Protein AF-K1YR57-F1 (afdb_monomer)

Solvent-accessible surface area (backbone atoms only — not comparable to full-atom values): 13289 Å² total; per-residue (Å²): 88,73,67,56,39,51,52,30,52,53,48,34,55,54,31,53,53,50,32,50,51,20,52,52,45,29,53,52,19,51,54,42,32,50,53,15,61,72,51,46,85,80,12,56,69,50,31,54,52,18,52,53,48,27,53,50,18,55,52,48,32,53,53,28,51,56,51,35,54,51,28,53,54,48,32,55,53,36,52,54,50,44,54,52,49,66,52,49,54,58,52,52,51,53,52,51,50,51,51,51,52,50,52,53,51,50,54,51,49,51,55,50,50,53,52,51,52,52,51,51,54,52,49,51,53,51,51,54,51,52,51,54,52,48,52,52,51,50,52,52,51,53,52,52,48,53,52,50,52,51,51,52,57,61,50,66,72,60,77,71,85,77,76,84,80,81,88,78,92,79,80,90,78,90,81,90,79,89,77,86,88,86,92,84,86,90,81,90,85,84,84,90,80,84,91,82,86,91,78,93,80,77,94,76,80,90,80,84,81,88,82,71,86,66,81,76,64,74,75,71,82,82,124

Structure (mmCIF, N/CA/C/O backbone):
data_AF-K1YR57-F1
#
_entry.id   AF-K1YR57-F1
#
loop_
_atom_site.group_PDB
_atom_site.id
_atom_site.type_symbol
_atom_site.label_atom_id
_atom_site.label_alt_id
_atom_site.label_comp_id
_atom_site.label_asym_id
_atom_site.label_entity_id
_atom_site.label_seq_id
_atom_site.pdbx_PDB_ins_code
_atom_site.Cartn_x
_atom_site.Cartn_y
_atom_site.Cartn_z
_atom_site.occupancy
_atom_site.B_iso_or_equiv
_atom_site.auth_seq_id
_atom_site.auth_comp_id
_atom_site.auth_asym_id
_atom_site.auth_atom_id
_atom_site.pdbx_PDB_model_num
ATOM 1 N N . VAL A 1 1 ? 2.840 2.003 -15.513 1.00 82.44 1 VAL A N 1
ATOM 2 C CA . VAL A 1 1 ? 3.688 0.813 -15.778 1.00 82.44 1 VAL A CA 1
ATOM 3 C C . VAL A 1 1 ? 3.481 0.260 -17.181 1.00 82.44 1 VAL A C 1
ATOM 5 O O . VAL A 1 1 ? 4.446 0.238 -17.928 1.00 82.44 1 VAL A O 1
ATOM 8 N N . ALA A 1 2 ? 2.264 -0.137 -17.576 1.00 85.31 2 ALA A N 1
ATOM 9 C CA . ALA A 1 2 ? 2.012 -0.692 -18.917 1.00 85.31 2 ALA A CA 1
ATOM 10 C C . ALA A 1 2 ? 2.435 0.253 -20.063 1.00 85.31 2 ALA A C 1
ATOM 12 O O . ALA A 1 2 ? 3.119 -0.162 -20.999 1.00 85.31 2 ALA A O 1
ATOM 13 N N . GLU A 1 3 ? 2.111 1.543 -19.950 1.00 90.19 3 GLU A N 1
ATOM 14 C CA . GLU A 1 3 ? 2.573 2.568 -20.899 1.00 90.19 3 GLU A CA 1
ATOM 15 C C . GLU A 1 3 ? 4.101 2.699 -20.911 1.00 90.19 3 GLU A C 1
ATOM 17 O O . GLU A 1 3 ? 4.704 2.784 -21.973 1.00 90.19 3 GLU A O 1
ATOM 22 N N . THR A 1 4 ? 4.744 2.636 -19.742 1.00 89.75 4 THR A N 1
ATOM 23 C CA . THR A 1 4 ? 6.207 2.696 -19.599 1.00 89.75 4 THR A CA 1
ATOM 24 C C . THR A 1 4 ? 6.895 1.515 -20.285 1.00 89.75 4 THR A C 1
ATOM 26 O O . THR A 1 4 ? 7.868 1.712 -21.005 1.00 89.75 4 THR A O 1
ATOM 29 N N . VAL A 1 5 ? 6.373 0.295 -20.116 1.00 91.88 5 VAL A N 1
ATOM 30 C CA . VAL A 1 5 ? 6.883 -0.911 -20.793 1.00 91.88 5 VAL A CA 1
ATOM 31 C C . VAL A 1 5 ? 6.740 -0.784 -22.309 1.00 91.88 5 VAL A C 1
ATOM 33 O O . VAL A 1 5 ? 7.663 -1.122 -23.047 1.00 91.88 5 VAL A O 1
ATOM 36 N N . THR A 1 6 ? 5.602 -0.266 -22.775 1.00 93.81 6 THR A N 1
ATOM 37 C CA . THR A 1 6 ? 5.346 -0.044 -24.206 1.00 93.81 6 THR A CA 1
ATOM 38 C C . THR A 1 6 ? 6.318 0.988 -24.778 1.00 93.81 6 THR A C 1
ATOM 40 O O . THR A 1 6 ? 6.987 0.716 -25.771 1.00 93.81 6 THR A O 1
ATOM 43 N N . ALA A 1 7 ? 6.495 2.120 -24.093 1.00 94.12 7 ALA A N 1
ATOM 44 C CA . ALA A 1 7 ? 7.436 3.160 -24.494 1.00 94.12 7 ALA A CA 1
ATOM 45 C C . ALA A 1 7 ? 8.889 2.652 -24.550 1.00 94.12 7 ALA A C 1
ATOM 47 O O . ALA A 1 7 ? 9.613 2.973 -25.489 1.00 94.12 7 ALA A O 1
ATOM 48 N N . MET A 1 8 ? 9.320 1.826 -23.590 1.00 93.25 8 MET A N 1
ATOM 49 C CA . MET A 1 8 ? 10.669 1.245 -23.596 1.00 93.25 8 MET A CA 1
ATOM 50 C C . MET A 1 8 ? 10.872 0.231 -24.731 1.00 93.25 8 MET A C 1
ATOM 52 O O . MET A 1 8 ? 11.938 0.208 -25.346 1.00 93.25 8 MET A O 1
ATOM 56 N N . LYS A 1 9 ? 9.845 -0.561 -25.068 1.00 92.31 9 LYS A N 1
ATOM 57 C CA . LYS A 1 9 ? 9.861 -1.457 -26.239 1.00 92.31 9 LYS A CA 1
ATOM 58 C C . LYS A 1 9 ? 9.960 -0.671 -27.550 1.00 92.31 9 LYS A C 1
ATOM 60 O O . LYS A 1 9 ? 10.743 -1.039 -28.427 1.00 92.31 9 LYS A O 1
ATOM 65 N N . ASP A 1 10 ? 9.243 0.445 -27.658 1.00 95.50 10 ASP A N 1
ATOM 66 C CA . ASP A 1 10 ? 9.323 1.337 -28.818 1.00 95.50 10 ASP A CA 1
ATOM 67 C C . ASP A 1 10 ? 10.704 1.994 -28.947 1.00 95.50 10 ASP A C 1
ATOM 69 O O . ASP A 1 10 ? 11.239 2.099 -30.054 1.00 95.50 10 ASP A O 1
ATOM 73 N N . ILE A 1 11 ? 11.310 2.408 -27.827 1.00 94.19 11 ILE A N 1
ATOM 74 C CA . ILE A 1 11 ? 12.684 2.928 -27.803 1.00 94.19 11 ILE A CA 1
ATOM 75 C C . ILE A 1 11 ? 13.655 1.858 -28.304 1.00 94.19 11 ILE A C 1
ATOM 77 O O . ILE A 1 11 ? 14.415 2.132 -29.231 1.00 94.19 11 ILE A O 1
ATOM 81 N N . ALA A 1 12 ? 13.592 0.634 -27.773 1.00 93.81 12 ALA A N 1
ATOM 82 C CA . ALA A 1 12 ? 14.455 -0.465 -28.209 1.00 93.81 12 ALA A CA 1
ATOM 83 C C . ALA A 1 12 ? 14.314 -0.749 -29.719 1.00 93.81 12 ALA 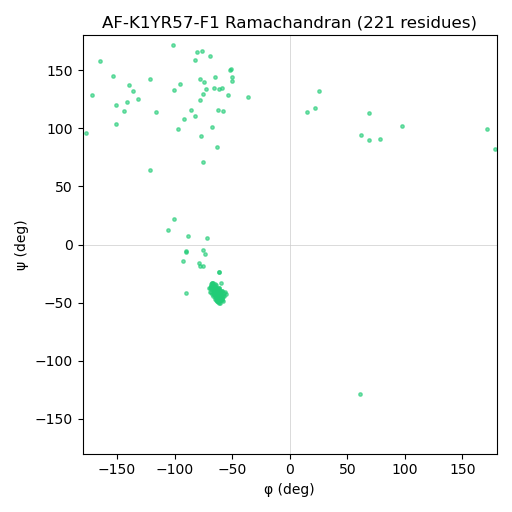A C 1
ATOM 85 O O . ALA A 1 12 ? 15.314 -0.892 -30.425 1.00 93.81 12 ALA A O 1
ATOM 86 N N . SER A 1 13 ? 13.084 -0.735 -30.248 1.00 95.00 13 SER A N 1
ATOM 87 C CA . SER A 1 13 ? 12.831 -0.890 -31.687 1.00 95.00 13 SER A CA 1
ATOM 88 C C . SER A 1 13 ? 13.473 0.227 -32.521 1.00 95.00 13 SER A C 1
ATOM 90 O O . SER A 1 13 ? 14.150 -0.048 -33.513 1.00 95.00 13 SER A O 1
ATOM 92 N N . LYS A 1 14 ? 13.327 1.492 -32.108 1.00 96.12 14 LYS A N 1
ATOM 93 C CA . LYS A 1 14 ? 13.947 2.634 -32.805 1.00 96.12 14 LYS A CA 1
ATOM 94 C C . LYS A 1 14 ? 15.474 2.592 -32.742 1.00 96.12 14 LYS A C 1
ATOM 96 O O . LYS A 1 14 ? 16.133 2.973 -33.706 1.00 96.12 14 LYS A O 1
ATOM 101 N N . ILE A 1 15 ? 16.034 2.120 -31.634 1.00 96.19 15 ILE A N 1
ATOM 102 C CA . ILE A 1 15 ? 17.479 1.979 -31.450 1.00 96.19 15 ILE A CA 1
ATOM 103 C C . ILE A 1 15 ? 18.049 0.873 -32.343 1.00 96.19 15 ILE A C 1
ATOM 105 O O . ILE A 1 15 ? 19.102 1.082 -32.939 1.00 96.19 15 ILE A O 1
ATOM 109 N N . SER A 1 16 ? 17.322 -0.230 -32.544 1.00 95.56 16 SER A N 1
ATOM 110 C CA . SER A 1 16 ? 17.708 -1.271 -33.508 1.00 95.56 16 SER A CA 1
ATOM 111 C C . SER A 1 16 ? 17.831 -0.723 -34.940 1.00 95.56 16 SER A C 1
ATOM 113 O O . SER A 1 16 ? 18.795 -1.025 -35.643 1.00 95.56 16 SER A O 1
ATOM 115 N N . ILE A 1 17 ? 16.923 0.174 -35.348 1.00 96.81 17 ILE A N 1
ATOM 116 C CA . ILE A 1 17 ? 17.012 0.870 -36.645 1.00 96.81 17 ILE A CA 1
ATOM 117 C C . ILE A 1 17 ? 18.261 1.767 -36.702 1.00 96.81 17 ILE A C 1
ATOM 119 O O . ILE A 1 17 ? 18.958 1.805 -37.715 1.00 96.81 17 ILE A O 1
ATOM 123 N N . ILE A 1 18 ? 18.576 2.484 -35.619 1.00 96.31 18 ILE A N 1
ATOM 124 C CA . ILE A 1 18 ? 19.776 3.335 -35.540 1.00 96.31 18 ILE A CA 1
ATOM 125 C C . ILE A 1 18 ? 21.057 2.493 -35.626 1.00 96.31 18 ILE A C 1
ATOM 127 O O . ILE A 1 18 ? 22.006 2.898 -36.301 1.00 96.31 18 ILE A O 1
ATOM 131 N N . GLU A 1 19 ? 21.085 1.319 -34.997 1.00 95.88 19 GLU A N 1
ATOM 132 C CA . GLU A 1 19 ? 22.207 0.384 -35.088 1.00 95.88 19 GLU A CA 1
ATOM 133 C C . GLU A 1 19 ? 22.408 -0.114 -36.529 1.00 95.88 19 GLU A C 1
ATOM 135 O O . GLU A 1 19 ? 23.535 -0.148 -37.034 1.00 95.88 19 GLU A O 1
ATOM 140 N N . GLU A 1 20 ? 21.315 -0.417 -37.237 1.00 96.50 20 GLU A N 1
ATOM 141 C CA . GLU A 1 20 ? 21.369 -0.782 -38.651 1.00 96.50 20 GLU A CA 1
ATOM 142 C C . GLU A 1 20 ? 21.919 0.361 -39.520 1.00 96.50 20 GLU A C 1
ATOM 144 O O . GLU A 1 20 ? 22.804 0.125 -40.350 1.00 96.50 20 GLU A O 1
ATOM 149 N N . ILE A 1 21 ? 21.461 1.599 -39.306 1.00 96.88 21 ILE A N 1
ATOM 150 C CA . ILE A 1 21 ? 21.962 2.787 -40.018 1.00 96.88 21 ILE A CA 1
ATOM 151 C C . ILE A 1 21 ? 23.458 2.988 -39.750 1.00 96.88 21 ILE A C 1
ATOM 153 O O . ILE A 1 21 ? 24.225 3.255 -40.681 1.00 96.88 21 ILE A O 1
ATOM 157 N N . ALA A 1 22 ? 23.902 2.834 -38.500 1.00 97.12 22 ALA A N 1
ATOM 158 C CA . ALA A 1 22 ? 25.313 2.935 -38.138 1.00 97.12 22 ALA A CA 1
ATOM 159 C C . ALA A 1 22 ? 26.149 1.866 -38.863 1.00 97.12 22 ALA A C 1
ATOM 161 O O . ALA A 1 22 ? 27.180 2.183 -39.460 1.00 97.12 22 ALA A O 1
ATOM 162 N N . ARG A 1 23 ? 25.668 0.617 -38.921 1.00 96.62 23 ARG A N 1
ATOM 163 C CA . ARG A 1 23 ? 26.324 -0.475 -39.657 1.00 96.62 23 ARG A CA 1
ATOM 164 C C . ARG A 1 23 ? 26.403 -0.201 -41.162 1.00 96.62 23 ARG A C 1
ATOM 166 O O . ARG A 1 23 ? 27.453 -0.415 -41.765 1.00 96.62 23 ARG A O 1
ATOM 173 N N . GLN A 1 24 ? 25.324 0.285 -41.776 1.00 97.69 24 GLN A N 1
ATOM 174 C CA . GLN A 1 24 ? 25.314 0.660 -43.196 1.00 97.69 24 GLN A CA 1
ATOM 175 C C . GLN A 1 24 ? 26.284 1.815 -43.479 1.00 97.69 24 GLN A C 1
ATOM 177 O O . GLN A 1 24 ? 27.051 1.757 -44.439 1.00 97.69 24 GLN A O 1
ATOM 182 N N . THR A 1 25 ? 26.316 2.825 -42.607 1.00 97.31 25 THR A N 1
ATOM 183 C CA . THR A 1 25 ? 27.240 3.967 -42.704 1.00 97.31 25 THR A CA 1
ATOM 184 C C . THR A 1 25 ? 28.695 3.513 -42.593 1.00 97.31 25 THR A C 1
ATOM 186 O O . THR A 1 25 ? 29.541 3.957 -43.367 1.00 97.31 25 THR A O 1
ATOM 189 N N . ASN A 1 26 ? 28.985 2.570 -41.693 1.00 96.19 26 ASN A N 1
ATOM 190 C CA . ASN A 1 26 ? 30.306 1.963 -41.546 1.00 96.19 26 ASN A CA 1
ATOM 191 C C . ASN A 1 26 ? 30.747 1.227 -42.828 1.00 96.19 26 ASN A C 1
ATOM 193 O O . ASN A 1 26 ? 31.876 1.392 -43.290 1.00 96.19 26 ASN A O 1
ATOM 197 N N . LEU A 1 27 ? 29.838 0.471 -43.457 1.00 95.56 27 LEU A N 1
ATOM 198 C CA . LEU A 1 27 ? 30.100 -0.206 -44.734 1.00 95.56 27 LEU A CA 1
ATOM 199 C C . LEU A 1 27 ? 30.316 0.783 -45.891 1.00 95.56 27 LEU A C 1
ATOM 201 O O . LEU A 1 27 ? 31.212 0.585 -46.711 1.00 95.56 27 LEU A O 1
ATOM 205 N N . LEU A 1 28 ? 29.540 1.869 -45.950 1.00 96.00 28 LEU A N 1
ATOM 206 C CA . LEU A 1 28 ? 29.725 2.931 -46.945 1.00 96.00 28 LEU A CA 1
ATOM 207 C C . LEU A 1 28 ? 31.074 3.640 -46.774 1.00 96.00 28 LEU A C 1
ATOM 209 O O . LEU A 1 28 ? 31.775 3.870 -47.759 1.00 96.00 28 LEU A O 1
ATOM 213 N N . ALA A 1 29 ? 31.465 3.939 -45.533 1.00 96.50 29 ALA A N 1
ATOM 214 C CA . ALA A 1 29 ? 32.752 4.547 -45.213 1.00 96.50 29 ALA A CA 1
ATOM 215 C C . ALA A 1 29 ? 33.928 3.635 -45.591 1.00 96.50 29 ALA A C 1
ATOM 217 O O . ALA A 1 29 ? 34.936 4.105 -46.117 1.00 96.50 29 ALA A O 1
ATOM 218 N N . LEU A 1 30 ? 33.784 2.322 -45.391 1.00 94.62 30 LEU A N 1
ATOM 219 C CA . LEU A 1 30 ? 34.772 1.341 -45.831 1.00 94.62 30 LEU A CA 1
ATOM 220 C C . LEU A 1 30 ? 34.931 1.343 -47.359 1.00 94.62 30 LEU A C 1
ATOM 222 O O . LEU A 1 30 ? 36.056 1.399 -47.852 1.00 94.62 30 LEU A O 1
ATOM 226 N N . ASN A 1 31 ? 33.824 1.342 -48.105 1.00 94.94 31 ASN A N 1
ATOM 227 C CA . ASN A 1 31 ? 33.859 1.418 -49.569 1.00 94.94 31 ASN A CA 1
ATOM 228 C C . ASN A 1 31 ? 34.502 2.727 -50.053 1.00 94.94 31 ASN A C 1
ATOM 230 O O . ASN A 1 31 ? 35.324 2.708 -50.968 1.00 94.94 31 ASN A O 1
ATOM 234 N N . ALA A 1 32 ? 34.190 3.853 -49.404 1.00 94.88 32 ALA A N 1
ATOM 235 C CA . ALA A 1 32 ? 34.805 5.142 -49.708 1.00 94.88 32 ALA A CA 1
ATOM 236 C C . ALA A 1 32 ? 36.319 5.145 -49.435 1.00 94.88 32 ALA A C 1
ATOM 238 O O . ALA A 1 32 ? 37.082 5.695 -50.225 1.00 94.88 32 ALA A O 1
ATOM 239 N N . ALA A 1 33 ? 36.771 4.495 -48.358 1.00 93.94 33 ALA A N 1
ATOM 240 C CA . ALA A 1 33 ? 38.194 4.348 -48.059 1.00 93.94 33 ALA A CA 1
ATOM 241 C C . ALA A 1 33 ? 38.925 3.501 -49.119 1.00 93.94 33 ALA A C 1
ATOM 243 O O . ALA A 1 33 ? 40.046 3.837 -49.503 1.00 93.94 33 ALA A O 1
ATOM 244 N N . ILE A 1 34 ? 38.285 2.440 -49.626 1.00 93.69 34 ILE A N 1
ATOM 245 C CA . ILE A 1 34 ? 38.824 1.602 -50.709 1.00 93.69 34 ILE A CA 1
ATOM 246 C C . ILE A 1 34 ? 38.953 2.412 -52.005 1.00 93.69 34 ILE A C 1
ATOM 248 O O . ILE A 1 34 ? 40.009 2.393 -52.638 1.00 93.69 34 ILE A O 1
ATOM 252 N N . GLU A 1 35 ? 37.918 3.162 -52.386 1.00 93.94 35 GLU A N 1
ATOM 253 C CA . GLU A 1 35 ? 37.946 3.961 -53.617 1.00 93.94 35 GLU A CA 1
ATOM 254 C C . GLU A 1 35 ? 38.946 5.127 -53.516 1.00 93.94 35 GLU A C 1
ATOM 256 O O . GLU A 1 35 ? 39.664 5.426 -54.471 1.00 93.94 35 GLU A O 1
ATOM 261 N N . ALA A 1 36 ? 39.085 5.731 -52.331 1.00 94.00 36 ALA A N 1
ATOM 262 C CA . ALA A 1 36 ? 40.1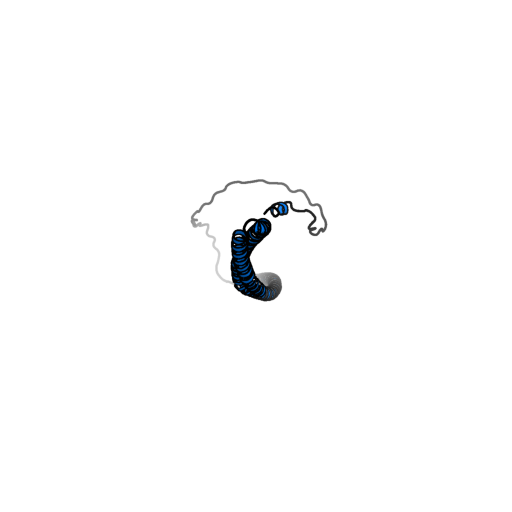07 6.736 -52.058 1.00 94.00 36 ALA A CA 1
ATOM 263 C C . ALA A 1 36 ? 41.532 6.168 -52.189 1.00 94.00 36 ALA A C 1
ATOM 265 O O . ALA A 1 36 ? 42.398 6.821 -52.770 1.00 94.00 36 ALA A O 1
ATOM 266 N N . ALA A 1 37 ? 41.774 4.941 -51.713 1.00 92.19 37 ALA A N 1
ATOM 267 C CA . ALA A 1 37 ? 43.052 4.255 -51.910 1.00 92.19 37 ALA A CA 1
ATOM 268 C C . ALA A 1 37 ? 43.318 3.959 -53.397 1.00 92.19 37 ALA A C 1
ATOM 270 O O . ALA A 1 37 ? 44.449 4.082 -53.867 1.00 92.19 37 ALA A O 1
ATOM 271 N N . ARG A 1 38 ? 42.267 3.626 -54.157 1.00 94.25 38 ARG A N 1
ATOM 272 C CA . ARG A 1 38 ? 42.340 3.359 -55.600 1.00 94.25 38 ARG A CA 1
ATOM 273 C C . ARG A 1 38 ? 42.658 4.608 -56.428 1.00 94.25 38 ARG A C 1
ATOM 275 O O . ARG A 1 38 ? 43.368 4.505 -57.425 1.00 94.25 38 ARG A O 1
ATOM 282 N N . ALA A 1 39 ? 42.181 5.778 -56.004 1.00 92.75 39 ALA A N 1
ATOM 283 C CA . ALA A 1 39 ? 42.454 7.071 -56.639 1.00 92.75 39 ALA A CA 1
ATOM 284 C C . ALA A 1 39 ? 43.871 7.628 -56.361 1.00 92.75 39 ALA A C 1
ATOM 286 O O . ALA A 1 39 ? 44.243 8.670 -56.908 1.00 92.75 39 ALA A O 1
ATOM 287 N N . GLY A 1 40 ? 44.670 6.959 -55.519 1.00 90.75 40 GLY A N 1
ATOM 288 C CA . GLY A 1 40 ? 46.056 7.332 -55.231 1.00 90.75 40 GLY A CA 1
ATOM 289 C C . GLY A 1 40 ? 46.187 8.731 -54.616 1.00 90.75 40 GLY A C 1
ATOM 290 O O . GLY A 1 40 ? 45.519 9.064 -53.639 1.00 90.75 40 GLY A O 1
ATOM 291 N N . GLU A 1 41 ? 47.049 9.575 -55.191 1.00 89.94 41 GLU A N 1
ATOM 292 C CA . GLU A 1 41 ? 47.325 10.934 -54.693 1.00 89.94 41 GLU A CA 1
ATOM 293 C C . GLU A 1 41 ? 46.076 11.833 -54.651 1.00 89.94 41 GLU A C 1
ATOM 295 O O . GLU A 1 41 ? 45.928 12.641 -53.734 1.00 89.94 41 GLU A O 1
ATOM 300 N N . HIS A 1 42 ? 45.137 11.655 -55.587 1.00 88.56 42 HIS A N 1
ATOM 301 C CA . HIS A 1 42 ? 43.902 12.445 -55.652 1.00 88.56 42 HIS A CA 1
ATOM 302 C C . HIS A 1 42 ? 42.870 12.046 -54.581 1.00 88.56 42 HIS A C 1
ATOM 304 O O . HIS A 1 42 ? 41.968 12.823 -54.273 1.00 88.56 42 HIS A O 1
ATOM 310 N N . GLY A 1 43 ? 43.008 10.857 -53.986 1.00 91.44 43 GLY A N 1
ATOM 311 C CA . GLY A 1 43 ? 42.093 10.326 -52.974 1.00 91.44 43 GLY A CA 1
ATOM 312 C C . GLY A 1 43 ? 42.460 10.671 -51.528 1.00 91.44 43 GLY A C 1
ATOM 313 O O . GLY A 1 43 ? 41.670 10.399 -50.627 1.00 91.44 43 GLY A O 1
ATOM 314 N N . LYS A 1 44 ? 43.621 11.293 -51.272 1.00 88.69 44 LYS A N 1
ATOM 315 C CA . LYS A 1 44 ? 44.135 11.523 -49.905 1.00 88.69 44 LYS A CA 1
ATOM 316 C C . LYS A 1 44 ? 43.166 12.286 -48.996 1.00 88.69 44 LYS A C 1
ATOM 318 O O . LYS A 1 44 ? 43.003 11.913 -47.839 1.00 88.69 44 LYS A O 1
ATOM 323 N N . GLY A 1 45 ? 42.489 13.313 -49.515 1.00 89.75 45 GLY A N 1
ATOM 324 C CA . GLY A 1 45 ? 41.479 14.063 -48.755 1.00 89.75 45 GLY A CA 1
ATOM 325 C C . GLY A 1 45 ? 40.224 13.236 -48.449 1.00 89.75 45 GLY A C 1
ATOM 326 O O . GLY A 1 45 ? 39.722 13.261 -47.327 1.00 89.75 45 GLY A O 1
ATOM 327 N N . PHE A 1 46 ? 39.762 12.438 -49.417 1.00 91.62 46 PHE A N 1
ATOM 328 C CA . PHE A 1 46 ? 38.607 11.550 -49.249 1.00 91.62 46 PHE A CA 1
ATOM 329 C C . PHE A 1 46 ? 38.883 10.404 -48.270 1.00 91.62 46 PHE A C 1
ATOM 331 O O . PHE A 1 46 ? 37.988 10.023 -47.519 1.00 91.62 46 PHE A O 1
ATOM 338 N N . ALA A 1 47 ? 40.120 9.902 -48.213 1.00 93.56 47 ALA A N 1
ATOM 339 C CA . ALA A 1 47 ? 40.520 8.863 -47.266 1.00 93.56 47 ALA A CA 1
ATOM 340 C C . ALA A 1 47 ? 40.386 9.321 -45.802 1.00 93.56 47 ALA A C 1
ATOM 342 O O . ALA A 1 47 ? 39.917 8.556 -44.959 1.00 93.56 47 ALA A O 1
ATOM 343 N N . VAL A 1 48 ? 40.745 10.576 -45.499 1.00 94.38 48 VAL A N 1
ATOM 344 C CA . VAL A 1 48 ? 40.615 11.145 -44.144 1.00 94.38 48 VAL A CA 1
ATOM 345 C C . VAL A 1 48 ? 39.145 11.284 -43.753 1.00 94.38 48 VAL A C 1
ATOM 347 O O . VAL A 1 48 ? 38.761 10.889 -42.654 1.00 94.38 48 VAL A O 1
ATOM 350 N N . VAL A 1 49 ? 38.307 11.783 -44.666 1.00 95.62 49 VAL A N 1
ATOM 351 C CA . VAL A 1 49 ? 36.860 11.900 -44.425 1.00 95.62 49 VAL A CA 1
ATOM 352 C C . VAL A 1 49 ? 36.233 10.521 -44.213 1.00 95.62 49 VAL A C 1
ATOM 354 O O . VAL A 1 49 ? 35.471 10.340 -43.268 1.00 95.62 49 VAL A O 1
ATOM 357 N N . ALA A 1 50 ? 36.586 9.527 -45.032 1.00 96.25 50 ALA A N 1
ATOM 358 C CA . ALA A 1 50 ? 36.091 8.161 -44.884 1.00 96.25 50 ALA A CA 1
ATOM 359 C C . ALA A 1 50 ? 36.476 7.545 -43.526 1.00 96.25 50 ALA A C 1
ATOM 361 O O . ALA A 1 50 ? 35.641 6.906 -42.886 1.00 96.25 50 ALA A O 1
ATOM 362 N N . ALA A 1 51 ? 37.702 7.777 -43.046 1.00 95.12 51 ALA A N 1
ATOM 363 C CA . ALA A 1 51 ? 38.136 7.320 -41.727 1.00 95.12 51 ALA A CA 1
ATOM 364 C C . ALA A 1 51 ? 37.345 7.981 -40.581 1.00 95.12 51 ALA A C 1
ATOM 366 O O . ALA A 1 51 ? 36.951 7.295 -39.637 1.00 95.12 51 ALA A O 1
ATOM 367 N N . GLU A 1 52 ? 37.061 9.284 -40.674 1.00 97.06 52 GLU A N 1
ATOM 368 C CA . GLU A 1 52 ? 36.287 9.994 -39.649 1.00 97.06 52 GLU A CA 1
ATOM 369 C C . GLU A 1 52 ? 34.813 9.556 -39.637 1.00 97.06 52 GLU A C 1
ATOM 371 O O . GLU A 1 52 ? 34.250 9.308 -38.570 1.00 97.06 52 GLU A O 1
ATOM 376 N N . VAL A 1 53 ? 34.201 9.361 -40.814 1.00 97.31 53 VAL A N 1
ATOM 377 C CA . VAL A 1 53 ? 32.833 8.822 -40.930 1.00 97.31 53 VAL A CA 1
ATOM 378 C C . VAL A 1 53 ? 32.757 7.409 -40.352 1.00 97.31 53 VAL A C 1
ATOM 380 O O . VAL A 1 53 ? 31.819 7.096 -39.620 1.00 97.31 53 VAL A O 1
ATOM 383 N N . ARG A 1 54 ? 33.761 6.567 -40.621 1.00 96.62 54 ARG A N 1
ATOM 384 C CA . ARG A 1 54 ? 33.848 5.215 -40.061 1.00 96.62 54 ARG A CA 1
ATOM 385 C C . ARG A 1 54 ? 33.907 5.243 -38.531 1.00 96.62 54 ARG A C 1
ATOM 387 O O . ARG A 1 54 ? 33.136 4.554 -37.870 1.00 96.62 54 ARG A O 1
ATOM 394 N N . LYS A 1 55 ? 34.774 6.087 -37.966 1.00 97.06 55 LYS A N 1
ATOM 395 C CA . LYS A 1 55 ? 34.914 6.260 -36.514 1.00 97.06 55 LYS A CA 1
ATOM 396 C C . LYS A 1 55 ? 33.624 6.774 -35.867 1.00 97.06 55 LYS A C 1
ATOM 398 O O . LYS A 1 55 ? 33.262 6.331 -34.777 1.00 97.06 55 LYS A O 1
ATOM 403 N N . LEU A 1 56 ? 32.914 7.690 -36.531 1.00 96.81 56 LEU A N 1
ATOM 404 C CA . LEU A 1 56 ? 31.614 8.176 -36.072 1.00 96.81 56 LEU A CA 1
ATOM 405 C C . LEU A 1 56 ? 30.563 7.057 -36.085 1.00 96.81 56 LEU A C 1
ATOM 407 O O . LEU A 1 56 ? 29.839 6.904 -35.106 1.00 96.81 56 LEU A O 1
ATOM 411 N N . ALA A 1 57 ? 30.529 6.243 -37.143 1.00 97.44 57 ALA A N 1
ATOM 412 C CA . ALA A 1 57 ? 29.621 5.107 -37.262 1.00 97.44 57 ALA A CA 1
ATOM 413 C C . ALA A 1 57 ? 29.869 4.044 -36.174 1.00 97.44 57 ALA A C 1
ATOM 415 O O . ALA A 1 57 ? 28.923 3.611 -35.520 1.00 97.44 57 ALA A O 1
ATOM 416 N N . GLU A 1 58 ? 31.131 3.684 -35.913 1.00 96.69 58 GLU A N 1
ATOM 417 C CA . GLU A 1 58 ? 31.513 2.768 -34.825 1.00 96.69 58 GLU A CA 1
ATOM 418 C C . GLU A 1 58 ? 31.088 3.320 -33.449 1.00 96.69 58 GLU A C 1
ATOM 420 O O . GLU A 1 58 ? 30.544 2.594 -32.612 1.00 96.69 58 GLU A O 1
ATOM 425 N N . ARG A 1 59 ? 31.257 4.631 -33.221 1.00 97.50 59 ARG A N 1
ATOM 426 C CA . ARG A 1 59 ? 30.808 5.297 -31.988 1.00 97.50 59 ARG A CA 1
ATOM 427 C C . ARG A 1 59 ? 29.282 5.299 -31.848 1.00 97.50 59 ARG A C 1
ATOM 429 O O . ARG A 1 59 ? 28.786 5.056 -30.750 1.00 97.50 59 ARG A O 1
ATOM 436 N N . SER A 1 60 ? 28.548 5.560 -32.930 1.00 97.19 60 SER A N 1
ATOM 437 C CA . SER A 1 60 ? 27.082 5.502 -32.949 1.00 97.19 60 SER A CA 1
ATOM 438 C C . SER A 1 60 ? 26.566 4.095 -32.670 1.00 97.19 60 SER A C 1
ATOM 440 O O . SER A 1 60 ? 25.622 3.951 -31.900 1.00 97.19 60 SER A O 1
ATOM 442 N N . GLN A 1 61 ? 27.205 3.065 -33.230 1.00 96.06 61 GLN A N 1
ATOM 443 C CA . GLN A 1 61 ? 26.827 1.674 -32.988 1.00 96.06 61 GLN A CA 1
ATOM 444 C C . GLN A 1 61 ? 27.007 1.292 -31.514 1.00 96.06 61 GLN A C 1
ATOM 446 O O . GLN A 1 61 ? 26.101 0.723 -30.911 1.00 96.06 61 GLN A O 1
ATOM 451 N N . LYS A 1 62 ? 28.139 1.670 -30.903 1.00 96.88 62 LYS A N 1
ATOM 452 C CA . LYS A 1 62 ? 28.380 1.430 -29.475 1.00 96.88 62 LYS A CA 1
ATOM 453 C C . LYS A 1 62 ? 27.319 2.099 -28.591 1.00 96.88 62 LYS A C 1
ATOM 455 O O . LYS A 1 62 ? 26.769 1.453 -27.708 1.00 96.88 62 LYS A O 1
ATOM 460 N N . ALA A 1 63 ? 27.016 3.373 -28.848 1.00 96.75 63 ALA A N 1
ATOM 461 C CA . ALA A 1 63 ? 26.008 4.109 -28.085 1.00 96.75 63 ALA A CA 1
ATOM 462 C C . ALA A 1 63 ? 24.596 3.525 -28.269 1.00 96.75 63 ALA A C 1
ATOM 464 O O . ALA A 1 63 ? 23.836 3.445 -27.309 1.00 96.75 63 ALA A O 1
ATOM 465 N N . ALA A 1 64 ? 24.246 3.089 -29.485 1.00 96.88 64 ALA A N 1
ATOM 466 C CA . ALA A 1 64 ? 22.983 2.405 -29.745 1.00 96.88 64 ALA A CA 1
ATOM 467 C C . ALA A 1 64 ? 22.878 1.098 -28.939 1.00 96.88 64 ALA A C 1
ATOM 469 O O . ALA A 1 64 ? 21.860 0.875 -28.291 1.00 96.88 64 ALA A O 1
ATOM 470 N N . GLY A 1 65 ? 23.945 0.291 -28.892 1.00 95.69 65 GLY A N 1
ATOM 471 C CA . GLY A 1 65 ? 23.995 -0.917 -28.061 1.00 95.69 65 GLY A CA 1
ATOM 472 C C . GLY A 1 65 ? 23.761 -0.626 -26.574 1.00 95.69 65 GLY A C 1
ATOM 473 O O . GLY A 1 65 ? 22.877 -1.218 -25.964 1.00 95.69 65 GLY A O 1
ATOM 474 N N . GLU A 1 66 ? 24.465 0.366 -26.015 1.00 96.69 66 GLU A N 1
ATOM 475 C CA . GLU A 1 66 ? 24.298 0.774 -24.609 1.00 96.69 66 GLU A CA 1
ATOM 476 C C . GLU A 1 66 ? 22.855 1.223 -24.292 1.00 96.69 66 GLU A C 1
ATOM 478 O O . GLU A 1 66 ? 22.311 0.881 -23.240 1.00 96.69 66 GLU A O 1
ATOM 483 N N . ILE A 1 67 ? 22.202 1.958 -25.202 1.00 96.06 67 ILE A N 1
ATOM 484 C CA . ILE A 1 67 ? 20.800 2.375 -25.023 1.00 96.06 67 ILE A CA 1
ATOM 485 C C . ILE A 1 67 ? 19.847 1.178 -25.142 1.00 96.06 67 ILE A C 1
ATOM 487 O O . ILE A 1 67 ? 18.855 1.121 -24.411 1.00 96.06 67 ILE A O 1
ATOM 491 N N . SER A 1 68 ? 20.122 0.232 -26.043 1.00 94.69 68 SER A N 1
ATOM 492 C CA . SER A 1 68 ? 19.321 -0.986 -26.199 1.00 94.69 68 SER A CA 1
ATOM 493 C C . SER A 1 68 ? 19.334 -1.815 -24.914 1.00 94.69 68 SER A C 1
ATOM 495 O O . SER A 1 68 ? 18.270 -2.161 -24.398 1.00 94.69 68 SER A O 1
ATOM 497 N N . ASP A 1 69 ? 20.519 -2.043 -24.345 1.00 95.12 69 ASP A N 1
ATOM 498 C CA . ASP A 1 69 ? 20.687 -2.788 -23.094 1.00 95.12 69 ASP A CA 1
ATOM 499 C C . ASP A 1 69 ? 19.984 -2.088 -21.922 1.00 95.12 69 ASP A C 1
ATOM 501 O O . ASP A 1 69 ? 19.256 -2.717 -21.147 1.00 95.12 69 ASP A O 1
ATOM 505 N N . LEU A 1 70 ? 20.128 -0.762 -21.820 1.00 95.81 70 LEU A N 1
ATOM 506 C CA . LEU A 1 70 ? 19.452 0.028 -20.791 1.00 95.81 70 LEU A CA 1
ATOM 507 C C . LEU A 1 70 ? 17.924 -0.017 -20.936 1.00 95.81 70 LEU A C 1
ATOM 509 O O . LEU A 1 70 ? 17.207 -0.112 -19.936 1.00 95.81 70 LEU A O 1
ATOM 513 N N . SER A 1 71 ? 17.416 0.041 -22.168 1.00 95.56 71 SER A N 1
ATOM 514 C CA . SER A 1 71 ? 15.979 -0.040 -22.449 1.00 95.56 71 SER A CA 1
ATOM 515 C C . SER A 1 71 ? 15.428 -1.414 -22.073 1.00 95.56 71 SER A C 1
ATOM 517 O O . SER A 1 71 ? 14.370 -1.494 -21.451 1.00 95.56 71 SER A O 1
ATOM 519 N N . ALA A 1 72 ? 16.166 -2.488 -22.376 1.00 93.19 72 ALA A N 1
ATOM 520 C CA . ALA A 1 72 ? 15.797 -3.851 -22.005 1.00 93.19 72 ALA A CA 1
ATOM 521 C C . ALA A 1 72 ? 15.742 -4.032 -20.480 1.00 93.19 72 ALA A C 1
ATOM 523 O O . ALA A 1 72 ? 14.721 -4.467 -19.949 1.00 93.19 72 ALA A O 1
ATOM 524 N N . SER A 1 73 ? 16.780 -3.601 -19.758 1.00 95.88 73 SER A N 1
ATOM 525 C CA . SER A 1 73 ? 16.786 -3.646 -18.289 1.00 95.88 73 SER A CA 1
ATOM 526 C C . SER A 1 73 ? 15.659 -2.800 -17.678 1.00 95.88 73 SER A C 1
ATOM 528 O O . SER A 1 73 ? 15.014 -3.209 -16.711 1.00 95.88 73 SER A O 1
ATOM 530 N N . SER A 1 74 ? 15.345 -1.647 -18.275 1.00 95.25 74 SER A N 1
ATOM 531 C CA . SER A 1 74 ? 14.240 -0.794 -17.821 1.00 95.25 74 SER A CA 1
ATOM 532 C C . SER A 1 74 ? 12.869 -1.463 -17.979 1.00 95.25 74 SER A C 1
ATOM 534 O O . SER A 1 74 ? 11.994 -1.252 -17.136 1.00 95.25 74 SER A O 1
ATOM 536 N N . VAL A 1 75 ? 12.671 -2.284 -19.021 1.00 95.38 75 VAL A N 1
ATOM 537 C CA . VAL A 1 75 ? 11.453 -3.097 -19.182 1.00 95.38 75 VAL A CA 1
ATOM 538 C C . VAL A 1 75 ? 11.315 -4.090 -18.031 1.00 95.38 75 VAL A C 1
ATOM 540 O O . VAL A 1 75 ? 10.255 -4.127 -17.412 1.00 95.38 75 VAL A O 1
ATOM 543 N N . GLU A 1 76 ? 12.373 -4.831 -17.694 1.00 93.38 76 GLU A N 1
ATOM 544 C CA . GLU A 1 76 ? 12.340 -5.817 -16.602 1.00 93.38 76 GLU A CA 1
ATOM 545 C C . GLU A 1 76 ? 11.984 -5.172 -15.255 1.00 93.38 76 GLU A C 1
ATOM 547 O O . GLU A 1 76 ? 11.142 -5.676 -14.506 1.00 93.38 76 GLU A O 1
ATOM 552 N N . VAL A 1 77 ? 12.586 -4.016 -14.953 1.00 95.00 77 VAL A N 1
ATOM 553 C CA . VAL A 1 77 ? 12.292 -3.262 -13.724 1.00 95.00 77 VAL A CA 1
ATOM 554 C C . VAL A 1 77 ? 10.838 -2.795 -13.704 1.00 95.00 77 VAL A C 1
ATOM 556 O O . VAL A 1 77 ? 10.162 -2.925 -12.679 1.00 95.00 77 VAL A O 1
ATOM 559 N N . ALA A 1 78 ? 10.336 -2.273 -14.824 1.00 94.94 78 ALA A N 1
ATOM 560 C CA . ALA A 1 78 ? 8.954 -1.825 -14.930 1.00 94.94 78 ALA A CA 1
ATOM 561 C C . ALA A 1 78 ? 7.965 -2.992 -14.777 1.00 94.94 78 ALA A C 1
ATOM 563 O O . ALA A 1 78 ? 6.988 -2.860 -14.043 1.00 94.94 78 ALA A O 1
ATOM 564 N N . GLU A 1 79 ? 8.221 -4.141 -15.403 1.00 92.62 79 GLU A N 1
ATOM 565 C CA . GLU A 1 79 ? 7.383 -5.340 -15.276 1.00 92.62 79 GLU A CA 1
ATOM 566 C C . GLU A 1 79 ? 7.346 -5.847 -13.828 1.00 92.62 79 GLU A C 1
ATOM 568 O O . GLU A 1 79 ? 6.260 -6.053 -13.279 1.00 92.62 79 GLU A O 1
ATOM 573 N N . LYS A 1 80 ? 8.503 -5.924 -13.156 1.00 93.75 80 LYS A N 1
ATOM 574 C CA . LYS A 1 80 ? 8.587 -6.303 -11.736 1.00 93.75 80 LYS A CA 1
ATOM 575 C C . LYS A 1 80 ? 7.838 -5.328 -10.825 1.00 93.75 80 LYS A C 1
ATOM 577 O O . LYS A 1 80 ? 7.143 -5.748 -9.899 1.00 93.75 80 LYS A O 1
ATOM 582 N N . ALA A 1 81 ? 7.948 -4.024 -11.080 1.00 94.19 81 ALA A N 1
ATOM 583 C CA . ALA A 1 81 ? 7.171 -3.017 -10.361 1.00 94.19 81 ALA A CA 1
ATOM 584 C C . ALA A 1 81 ? 5.661 -3.191 -10.599 1.00 94.19 81 ALA A C 1
ATOM 586 O O . ALA A 1 81 ? 4.872 -3.068 -9.663 1.00 94.19 81 ALA A O 1
ATOM 587 N N . GLY A 1 82 ? 5.259 -3.529 -11.827 1.00 93.44 82 GLY A N 1
ATOM 588 C CA . GLY A 1 82 ? 3.876 -3.849 -12.174 1.00 93.44 82 GLY A CA 1
ATOM 589 C C . GLY A 1 82 ? 3.328 -5.051 -11.408 1.00 93.44 82 GLY A C 1
ATOM 590 O O . GLY A 1 82 ? 2.226 -4.972 -10.872 1.00 93.44 82 GLY A O 1
ATOM 591 N N . GLU A 1 83 ? 4.103 -6.130 -11.296 1.00 93.50 83 GLU A N 1
ATOM 592 C CA . GLU A 1 83 ? 3.722 -7.321 -10.529 1.00 93.50 83 GLU A CA 1
ATOM 593 C C . GLU A 1 83 ? 3.553 -7.009 -9.035 1.00 93.50 83 GLU A C 1
ATOM 595 O O . GLU A 1 83 ? 2.561 -7.410 -8.424 1.00 93.50 83 GLU A O 1
ATOM 600 N N . MET A 1 84 ? 4.484 -6.250 -8.447 1.00 93.75 84 MET A N 1
ATOM 601 C CA . MET A 1 84 ? 4.383 -5.831 -7.045 1.00 93.75 84 MET A CA 1
ATOM 602 C C . MET A 1 84 ? 3.140 -4.973 -6.802 1.00 93.75 84 MET A C 1
ATOM 604 O O . MET A 1 84 ? 2.388 -5.240 -5.866 1.00 93.75 84 MET A O 1
ATOM 608 N N . LEU A 1 85 ? 2.876 -3.989 -7.666 1.00 93.31 85 LEU A N 1
ATOM 609 C CA . LEU A 1 85 ? 1.663 -3.173 -7.577 1.00 93.31 85 LEU A CA 1
ATOM 610 C C . LEU A 1 85 ? 0.392 -4.017 -7.745 1.00 93.31 85 LEU A C 1
ATOM 612 O O . LEU A 1 85 ? -0.584 -3.793 -7.033 1.00 93.31 85 LEU A O 1
ATOM 616 N N . GLY A 1 86 ? 0.422 -5.026 -8.620 1.00 93.31 86 GLY A N 1
ATOM 617 C CA . GLY A 1 86 ? -0.676 -5.976 -8.806 1.00 93.31 86 GLY A CA 1
ATOM 618 C C . GLY A 1 86 ? -1.014 -6.797 -7.557 1.00 93.31 86 GLY A C 1
ATOM 619 O O . GLY A 1 86 ? -2.150 -7.241 -7.425 1.00 93.31 86 GLY A O 1
ATOM 620 N N . ARG A 1 87 ? -0.065 -6.966 -6.626 1.00 94.25 87 ARG A N 1
ATOM 621 C CA . ARG A 1 87 ? -0.290 -7.606 -5.315 1.00 94.25 87 ARG A CA 1
ATOM 622 C C . ARG A 1 87 ? -0.697 -6.607 -4.232 1.00 94.25 87 ARG A C 1
ATOM 624 O O . ARG A 1 87 ? -1.621 -6.875 -3.474 1.00 94.25 87 ARG A O 1
ATOM 631 N N . ILE A 1 88 ? -0.051 -5.441 -4.203 1.00 95.12 88 ILE A N 1
ATOM 632 C CA . ILE A 1 88 ? -0.283 -4.408 -3.182 1.00 95.12 88 ILE A CA 1
ATOM 633 C C . ILE A 1 88 ? -1.714 -3.866 -3.238 1.00 95.12 88 ILE A C 1
ATOM 635 O O . ILE A 1 88 ? -2.317 -3.626 -2.197 1.00 95.12 88 ILE A O 1
ATOM 639 N N . VAL A 1 89 ? -2.275 -3.665 -4.434 1.00 95.56 89 VAL A N 1
ATOM 640 C CA . VAL A 1 89 ? -3.624 -3.092 -4.572 1.00 95.56 89 VAL A CA 1
ATOM 641 C C . VAL A 1 89 ? -4.700 -3.981 -3.918 1.00 95.56 89 VAL A C 1
ATOM 643 O O . VAL A 1 89 ? -5.447 -3.459 -3.087 1.00 95.56 89 VAL A O 1
ATOM 646 N N . PRO A 1 90 ? -4.771 -5.300 -4.197 1.00 96.25 90 PRO A N 1
ATOM 647 C CA . PRO A 1 90 ? -5.652 -6.211 -3.463 1.00 96.25 90 PRO A CA 1
ATOM 648 C C . PRO A 1 90 ? -5.443 -6.202 -1.944 1.00 96.25 90 PRO A C 1
ATOM 650 O O . PRO A 1 90 ? -6.418 -6.187 -1.195 1.00 96.25 90 PRO A O 1
ATOM 653 N N . ASP A 1 91 ? -4.192 -6.179 -1.477 1.00 97.00 91 ASP A N 1
ATOM 654 C CA . ASP A 1 91 ? -3.880 -6.196 -0.042 1.00 97.00 91 ASP A CA 1
ATOM 655 C C . ASP A 1 91 ? -4.351 -4.918 0.670 1.00 97.00 91 ASP A C 1
ATOM 657 O O . ASP A 1 91 ? -4.899 -4.978 1.776 1.00 97.00 91 ASP A O 1
ATOM 661 N N . ILE A 1 92 ? -4.209 -3.756 0.023 1.00 96.81 92 ILE A N 1
ATOM 662 C CA . ILE A 1 92 ? -4.760 -2.484 0.515 1.00 96.81 92 ILE A CA 1
ATOM 663 C C . ILE A 1 92 ? -6.284 -2.565 0.596 1.00 96.81 92 ILE A C 1
ATOM 665 O O . ILE A 1 92 ? -6.866 -2.130 1.589 1.00 96.81 92 ILE A O 1
ATOM 669 N N . GLN A 1 93 ? -6.934 -3.141 -0.415 1.00 96.62 93 GLN A N 1
ATOM 670 C CA . GLN A 1 93 ? -8.387 -3.269 -0.431 1.00 96.62 93 GLN A CA 1
ATOM 671 C C . GLN A 1 93 ? -8.891 -4.178 0.694 1.00 96.62 93 GLN A C 1
ATOM 673 O O . GLN A 1 93 ? -9.800 -3.798 1.426 1.00 96.62 93 GLN A O 1
ATOM 678 N N . LYS A 1 94 ? -8.220 -5.310 0.923 1.00 97.50 94 LYS A N 1
ATOM 679 C CA . LYS A 1 94 ? -8.508 -6.203 2.051 1.00 97.50 94 LYS A CA 1
ATOM 680 C C . LYS A 1 94 ? -8.282 -5.522 3.403 1.00 97.50 94 LYS A C 1
ATOM 682 O O . LYS A 1 94 ? -9.057 -5.706 4.334 1.00 97.50 94 LYS A O 1
ATOM 687 N N . THR A 1 95 ? -7.235 -4.707 3.516 1.00 97.81 95 THR A N 1
ATOM 688 C CA . THR A 1 95 ? -6.975 -3.918 4.729 1.00 97.81 95 THR A CA 1
ATOM 689 C C . THR A 1 95 ? -8.090 -2.897 4.967 1.00 97.81 95 THR A C 1
ATOM 691 O O . THR A 1 95 ? -8.540 -2.738 6.098 1.00 97.81 95 THR A O 1
ATOM 694 N N . ALA A 1 96 ? -8.587 -2.242 3.914 1.00 97.81 96 ALA A N 1
ATOM 695 C CA . ALA A 1 96 ? -9.705 -1.308 4.013 1.00 97.81 96 ALA A CA 1
ATOM 696 C C . ALA A 1 96 ? -11.012 -2.002 4.437 1.00 97.81 96 ALA A C 1
ATOM 698 O O . ALA A 1 96 ? -11.728 -1.468 5.283 1.00 97.81 96 ALA A O 1
ATOM 699 N N . GLU A 1 97 ? -11.293 -3.196 3.909 1.00 98.12 97 GLU A N 1
ATOM 700 C CA . GLU A 1 97 ? -12.436 -4.023 4.324 1.00 98.12 97 GLU A CA 1
ATOM 701 C C . GLU A 1 97 ? -12.353 -4.381 5.815 1.00 98.12 97 GLU A C 1
ATOM 703 O O . GLU A 1 97 ? -13.308 -4.156 6.556 1.00 98.12 97 GLU A O 1
ATOM 708 N N . LEU A 1 98 ? -11.185 -4.822 6.295 1.00 98.00 98 LEU A N 1
ATOM 709 C CA . LEU A 1 98 ? -10.974 -5.114 7.717 1.00 98.00 98 LEU A CA 1
ATOM 710 C C . LEU A 1 98 ? -11.187 -3.880 8.605 1.00 98.00 98 LEU A C 1
ATOM 712 O O . LEU A 1 98 ? -11.787 -3.980 9.671 1.00 98.00 98 LEU A O 1
ATOM 716 N N . VAL A 1 99 ? -10.731 -2.700 8.176 1.00 98.19 99 VAL A N 1
ATOM 717 C CA . VAL A 1 99 ? -10.966 -1.449 8.917 1.00 98.19 99 VAL A CA 1
ATOM 718 C C . VAL A 1 99 ? -12.458 -1.102 8.964 1.00 98.19 99 VAL A C 1
ATOM 720 O O . VAL A 1 99 ? -12.946 -0.641 9.998 1.00 98.19 99 VAL A O 1
ATO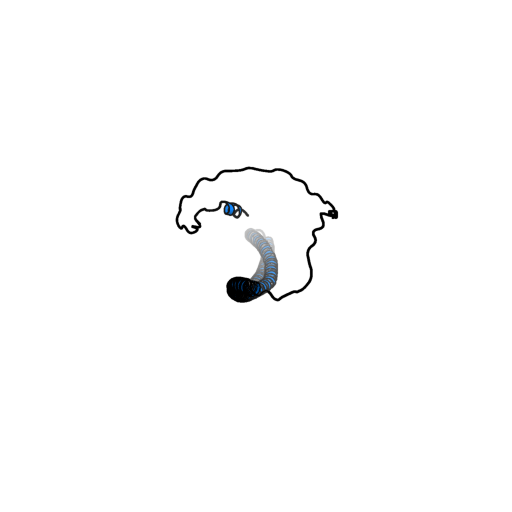M 723 N N . GLN A 1 100 ? -13.203 -1.346 7.882 1.00 98.19 100 GLN A N 1
ATOM 724 C CA . GLN A 1 100 ? -14.657 -1.159 7.863 1.00 98.19 100 GLN A CA 1
ATOM 725 C C . GLN A 1 100 ? -15.372 -2.132 8.807 1.00 98.19 100 GLN A C 1
ATOM 727 O O . GLN A 1 100 ? -16.252 -1.705 9.556 1.00 98.19 100 GLN A O 1
ATOM 732 N N . GLU A 1 101 ? -14.968 -3.403 8.827 1.00 98.31 101 GLU A N 1
ATOM 733 C CA . GLU A 1 101 ? -15.492 -4.403 9.765 1.00 98.31 101 GLU A CA 1
ATOM 734 C C . GLU A 1 101 ? -15.205 -4.023 11.222 1.00 98.31 101 GLU A C 1
ATOM 736 O O . GLU A 1 101 ? -16.114 -4.054 12.052 1.00 98.31 101 GLU A O 1
ATOM 741 N N . ILE A 1 102 ? -13.978 -3.586 11.531 1.00 98.00 102 ILE A N 1
ATOM 742 C CA . ILE A 1 102 ? -13.609 -3.098 12.868 1.00 98.00 102 ILE A CA 1
ATOM 743 C C . ILE A 1 102 ? -14.486 -1.909 13.255 1.00 98.00 102 ILE A C 1
ATOM 745 O O . ILE A 1 102 ? -1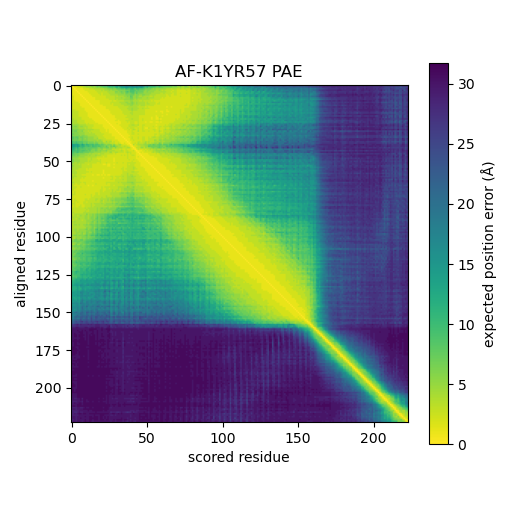5.027 -1.887 14.355 1.00 98.00 102 ILE A O 1
ATOM 749 N N . SER A 1 103 ? -14.677 -0.939 12.359 1.00 98.06 103 SER A N 1
ATOM 750 C CA . SER A 1 103 ? -15.503 0.238 12.641 1.00 98.06 103 SER A CA 1
ATOM 751 C C . SER A 1 103 ? -16.965 -0.131 12.921 1.00 98.06 103 SER A C 1
ATOM 753 O O . SER A 1 103 ? -17.569 0.404 13.856 1.00 98.06 103 SER A O 1
ATOM 755 N N . ALA A 1 104 ? -17.526 -1.074 12.159 1.00 98.31 104 ALA A N 1
ATOM 756 C CA . ALA A 1 104 ? -18.870 -1.589 12.395 1.00 98.31 104 ALA A CA 1
ATOM 757 C C . ALA A 1 104 ? -18.969 -2.306 13.753 1.00 98.31 104 ALA A C 1
ATOM 759 O O . ALA A 1 104 ? -19.865 -1.996 14.541 1.00 98.31 104 ALA A O 1
ATOM 760 N N . ALA A 1 105 ? -18.010 -3.184 14.061 1.00 98.50 105 ALA A N 1
ATOM 761 C CA . ALA A 1 105 ? -17.937 -3.888 15.338 1.00 98.50 105 ALA A CA 1
ATOM 762 C C . ALA A 1 105 ? -17.770 -2.923 16.523 1.00 98.50 105 ALA A C 1
ATOM 764 O O . ALA A 1 105 ? -18.425 -3.090 17.548 1.00 98.50 105 ALA A O 1
ATOM 765 N N . SER A 1 106 ? -16.953 -1.874 16.387 1.00 98.44 106 SER A N 1
ATOM 766 C CA . SER A 1 106 ? -16.797 -0.840 17.416 1.00 98.44 106 SER A CA 1
ATOM 767 C C . SER A 1 106 ? -18.102 -0.093 17.677 1.00 98.44 106 SER A C 1
ATOM 769 O O . SER A 1 106 ? -18.421 0.188 18.828 1.00 98.44 106 SER A O 1
ATOM 771 N N . LYS A 1 107 ? -18.895 0.192 16.639 1.00 98.19 107 LYS A N 1
ATOM 772 C CA . LYS A 1 107 ? -20.203 0.843 16.803 1.00 98.19 107 LYS A CA 1
ATOM 773 C C . LYS A 1 107 ? -21.230 -0.064 17.489 1.00 98.19 107 LYS A C 1
ATOM 775 O O . LYS A 1 107 ? -22.052 0.408 18.278 1.00 98.19 107 LYS A O 1
ATOM 780 N N . GLU A 1 108 ? -21.182 -1.364 17.211 1.00 98.31 108 GLU A N 1
ATOM 781 C CA . GLU A 1 108 ? -22.000 -2.356 17.911 1.00 98.31 108 GLU A CA 1
ATOM 782 C C . GLU A 1 108 ? -21.578 -2.498 19.380 1.00 98.31 108 GLU A C 1
ATOM 784 O O . GLU A 1 108 ? -22.432 -2.495 20.267 1.00 98.31 108 GLU A O 1
ATOM 789 N N . GLN A 1 109 ? -20.272 -2.530 19.659 1.00 98.38 109 GLN A N 1
ATOM 790 C CA . GLN A 1 109 ? -19.738 -2.536 21.022 1.00 98.38 109 GLN A CA 1
ATOM 791 C C . GLN A 1 109 ? -20.139 -1.290 21.811 1.00 98.38 109 GLN A C 1
ATOM 793 O O . GLN A 1 109 ? -20.514 -1.423 22.971 1.00 98.38 109 GLN A O 1
ATOM 798 N N . ASP A 1 110 ? -20.107 -0.109 21.194 1.00 98.31 110 ASP A N 1
ATOM 799 C CA . ASP A 1 110 ? -20.540 1.146 21.820 1.00 98.31 110 ASP A CA 1
ATOM 800 C C . ASP A 1 110 ? -22.022 1.079 22.222 1.00 98.31 110 ASP A C 1
ATOM 802 O O . ASP A 1 110 ? -22.394 1.325 23.370 1.00 98.31 110 ASP A O 1
ATOM 806 N N . THR A 1 111 ? -22.866 0.579 21.313 1.00 98.31 111 THR A N 1
ATOM 807 C CA . THR A 1 111 ? -24.286 0.322 21.599 1.00 98.31 111 THR A CA 1
ATOM 808 C C . THR A 1 111 ? -24.461 -0.692 22.739 1.00 98.31 111 THR A C 1
ATOM 810 O O . THR A 1 111 ? -25.298 -0.501 23.625 1.00 98.31 111 THR A O 1
ATOM 813 N N . GLY A 1 112 ? -23.666 -1.765 22.751 1.00 98.44 112 GLY A N 1
ATOM 814 C CA . GLY A 1 112 ? -23.663 -2.757 23.827 1.00 98.44 112 GLY A CA 1
ATOM 815 C C . GLY A 1 112 ? -23.221 -2.171 25.171 1.00 98.44 112 GLY A C 1
ATOM 816 O O . GLY A 1 112 ? -23.840 -2.449 26.199 1.00 98.44 112 GLY A O 1
ATOM 817 N N . ALA A 1 113 ? -22.205 -1.308 25.177 1.00 98.44 113 ALA A N 1
ATOM 818 C CA . ALA A 1 113 ? -21.719 -0.624 26.369 1.00 98.44 113 ALA A CA 1
ATOM 819 C C . ALA A 1 113 ? -22.784 0.316 26.956 1.00 98.44 113 ALA A C 1
ATOM 821 O O . ALA A 1 113 ? -22.993 0.320 28.172 1.00 98.44 113 ALA A O 1
ATOM 822 N N . GLU A 1 114 ? -23.526 1.044 26.114 1.00 98.50 114 GLU A N 1
ATOM 823 C CA . GLU A 1 114 ? -24.667 1.844 26.569 1.00 98.50 114 GLU A CA 1
ATOM 824 C C . GLU A 1 114 ? -25.748 0.987 27.239 1.00 98.50 114 GLU A C 1
ATOM 826 O O . GLU A 1 114 ? -26.287 1.365 28.284 1.00 98.50 114 GLU A O 1
ATOM 831 N N . GLN A 1 115 ? -26.080 -0.168 26.655 1.00 98.19 115 GLN A N 1
ATOM 832 C CA . GLN A 1 115 ? -27.072 -1.086 27.220 1.00 98.19 115 GLN A CA 1
ATOM 833 C C . GLN A 1 115 ? -26.620 -1.647 28.572 1.00 98.19 115 GLN A C 1
ATOM 835 O O . GLN A 1 115 ? -27.409 -1.658 29.520 1.00 98.19 115 GLN A O 1
ATOM 840 N N . ILE A 1 116 ? -25.351 -2.050 28.684 1.00 98.44 116 ILE A N 1
ATOM 841 C CA . ILE A 1 116 ? -24.752 -2.511 29.943 1.00 98.44 116 ILE A CA 1
ATOM 842 C C . ILE A 1 116 ? -24.830 -1.408 30.999 1.00 98.44 116 ILE A C 1
ATOM 844 O O . ILE A 1 116 ? -25.275 -1.661 32.117 1.00 98.44 116 ILE A O 1
ATOM 848 N N . ASN A 1 117 ? -24.465 -0.175 30.647 1.00 98.06 117 ASN A N 1
ATOM 849 C CA . ASN A 1 117 ? -24.519 0.951 31.573 1.00 98.06 117 ASN A CA 1
ATOM 850 C C . ASN A 1 117 ? -25.950 1.209 32.084 1.00 98.06 117 ASN A C 1
ATOM 852 O O . ASN A 1 117 ? -26.156 1.387 33.284 1.00 98.06 117 ASN A O 1
ATOM 856 N N . ARG A 1 118 ? -26.960 1.150 31.203 1.00 98.31 118 ARG A N 1
ATOM 857 C CA . ARG A 1 118 ? -28.375 1.265 31.607 1.00 98.31 118 ARG A CA 1
ATOM 858 C C . ARG A 1 118 ? -28.793 0.142 32.559 1.00 98.31 118 ARG A C 1
ATOM 860 O O . ARG A 1 118 ? -29.461 0.413 33.553 1.00 98.31 118 ARG A O 1
ATOM 867 N N . ALA A 1 119 ? -28.386 -1.097 32.290 1.00 98.25 119 ALA A N 1
ATOM 868 C CA . ALA A 1 119 ? -28.688 -2.231 33.161 1.00 98.25 119 ALA A CA 1
ATOM 869 C C . ALA A 1 119 ? -28.036 -2.086 34.549 1.00 98.25 119 ALA A C 1
ATOM 871 O O . ALA A 1 119 ? -28.670 -2.387 35.558 1.00 98.25 119 ALA A O 1
ATOM 872 N N . ILE A 1 120 ? -26.803 -1.572 34.617 1.00 98.12 120 ILE A N 1
ATOM 873 C CA . ILE A 1 120 ? -26.113 -1.294 35.886 1.00 98.12 120 ILE A CA 1
ATOM 874 C C . ILE A 1 120 ? -26.860 -0.227 36.693 1.00 98.12 120 ILE A C 1
ATOM 876 O O . ILE A 1 120 ? -27.072 -0.412 37.887 1.00 98.12 120 ILE A O 1
ATOM 880 N N . GLN A 1 121 ? -27.315 0.853 36.054 1.00 98.38 121 GLN A N 1
ATOM 881 C CA . GLN A 1 121 ? -28.109 1.888 36.728 1.00 98.38 121 GLN A CA 1
ATOM 882 C C . GLN A 1 121 ? -29.438 1.341 37.271 1.00 98.38 121 GLN A C 1
ATOM 884 O O . GLN A 1 121 ? -29.851 1.687 38.376 1.00 98.38 121 GLN A O 1
ATOM 889 N N . GLN A 1 122 ? -30.099 0.452 36.526 1.00 98.12 122 GLN A N 1
ATOM 890 C CA . GLN A 1 122 ? -31.315 -0.216 36.997 1.00 98.12 122 GLN A CA 1
ATOM 891 C C . GLN A 1 122 ? -31.039 -1.148 38.183 1.00 98.12 122 GLN A C 1
ATOM 893 O O . GLN A 1 122 ? -31.809 -1.163 39.142 1.00 98.12 122 GLN A O 1
ATOM 898 N N . LEU A 1 123 ? -29.941 -1.908 38.138 1.00 98.06 123 LEU A N 1
ATOM 899 C CA . LEU A 1 123 ? -29.522 -2.751 39.257 1.00 98.06 123 LEU A CA 1
ATOM 900 C C . LEU A 1 123 ? -29.230 -1.921 40.506 1.00 98.06 123 LEU A C 1
ATOM 902 O O . LEU A 1 123 ? -29.662 -2.311 41.586 1.00 98.06 123 LEU A O 1
ATOM 906 N N . ASP A 1 124 ? -28.563 -0.777 40.363 1.00 98.38 124 ASP A N 1
ATOM 907 C CA . ASP A 1 124 ? -28.314 0.140 41.476 1.00 98.38 124 ASP A CA 1
ATOM 908 C C . ASP A 1 124 ? -29.627 0.606 42.124 1.00 98.38 124 ASP A C 1
ATOM 910 O O . ASP A 1 124 ? -29.784 0.530 43.342 1.00 98.38 124 ASP A O 1
ATOM 914 N N . GLN A 1 125 ? -30.629 0.964 41.316 1.00 98.12 125 GLN A N 1
ATOM 915 C CA . GLN A 1 125 ? -31.946 1.347 41.825 1.00 98.12 125 GLN A CA 1
ATOM 916 C C . GLN A 1 125 ? -32.637 0.212 42.600 1.00 98.12 125 GLN A C 1
ATOM 918 O O . GLN A 1 125 ? -33.206 0.447 43.667 1.00 98.12 125 GLN A O 1
ATOM 923 N N . VAL A 1 126 ? -32.568 -1.026 42.101 1.00 98.38 126 VAL A N 1
ATOM 924 C CA . VAL A 1 126 ? -33.121 -2.199 42.801 1.00 98.38 126 VAL A CA 1
ATOM 925 C C . VAL A 1 126 ? -32.356 -2.482 44.096 1.00 98.38 126 VAL A C 1
ATOM 927 O O . VAL A 1 126 ? -32.970 -2.810 45.109 1.00 98.38 126 VAL A O 1
ATOM 930 N N . ILE A 1 127 ? -31.029 -2.330 44.101 1.00 98.31 127 ILE A N 1
ATOM 931 C CA . ILE A 1 127 ? -30.200 -2.494 45.303 1.00 98.31 127 ILE A CA 1
ATOM 932 C C . ILE A 1 127 ? -30.585 -1.459 46.363 1.00 98.31 127 ILE A C 1
ATOM 934 O O . ILE A 1 127 ? -30.767 -1.827 47.523 1.00 98.31 127 ILE A O 1
ATOM 938 N N . GLN A 1 128 ? -30.773 -0.196 45.975 1.00 98.19 128 GLN A N 1
ATOM 939 C CA . GLN A 1 128 ? -31.231 0.855 46.887 1.00 98.19 128 GLN A CA 1
ATOM 940 C C . GLN A 1 128 ? -32.624 0.549 47.446 1.00 98.19 128 GLN A C 1
ATOM 942 O O . GLN A 1 128 ? -32.836 0.648 48.652 1.00 98.19 128 GLN A O 1
ATOM 947 N N . GLN A 1 129 ? -33.557 0.100 46.601 1.00 98.19 129 GLN A N 1
ATOM 948 C CA . GLN A 1 129 ? -34.892 -0.298 47.049 1.00 98.19 129 GLN A CA 1
ATOM 949 C C . GLN A 1 129 ? -34.841 -1.481 48.026 1.00 98.19 129 GLN A C 1
ATOM 951 O O . GLN A 1 129 ? -35.542 -1.472 49.036 1.00 98.19 129 GLN A O 1
ATOM 956 N N . ASN A 1 130 ? -33.993 -2.477 47.759 1.00 97.94 130 ASN A N 1
ATOM 957 C CA . ASN A 1 130 ? -33.793 -3.614 48.654 1.00 97.94 130 ASN A CA 1
ATOM 958 C C . ASN A 1 130 ? -33.198 -3.183 49.999 1.00 97.94 130 ASN A C 1
ATOM 960 O O . ASN A 1 130 ? -33.606 -3.710 51.030 1.00 97.94 130 ASN A O 1
ATOM 964 N N . ALA A 1 131 ? -32.266 -2.226 50.002 1.00 98.12 131 ALA A N 1
ATOM 965 C CA . ALA A 1 131 ? -31.704 -1.676 51.232 1.00 98.12 131 ALA A CA 1
ATOM 966 C C . ALA A 1 131 ? -32.781 -0.964 52.066 1.00 98.12 131 ALA A C 1
ATOM 968 O O . ALA A 1 131 ? -32.944 -1.283 53.241 1.00 98.12 131 ALA A O 1
ATOM 969 N N . SER A 1 132 ? -33.581 -0.086 51.452 1.00 97.94 132 SER A N 1
ATOM 970 C CA . SER A 1 132 ? -34.687 0.592 52.145 1.00 97.94 132 SER A CA 1
ATOM 971 C C . SER A 1 132 ? -35.748 -0.385 52.659 1.00 97.94 132 SER A C 1
ATOM 973 O O . SER A 1 132 ? -36.199 -0.262 53.794 1.00 97.94 132 SER A O 1
ATOM 975 N N . ALA A 1 133 ? -36.116 -1.393 51.864 1.00 97.88 133 ALA A N 1
ATOM 976 C CA . ALA A 1 133 ? -37.061 -2.423 52.289 1.00 97.88 133 ALA A CA 1
ATOM 977 C C . ALA A 1 133 ? -3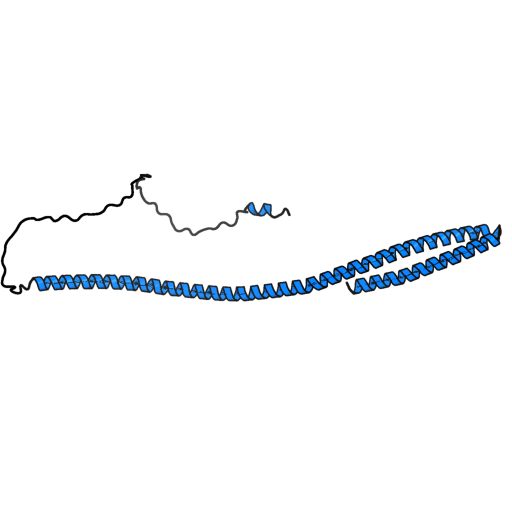6.514 -3.265 53.454 1.00 97.88 133 ALA A C 1
ATOM 979 O O . ALA A 1 133 ? -37.271 -3.664 54.336 1.00 97.88 133 ALA A O 1
ATOM 980 N N . ALA A 1 134 ? -35.203 -3.528 53.483 1.00 98.19 134 ALA A N 1
ATOM 981 C CA . ALA A 1 134 ? -34.559 -4.218 54.595 1.00 98.19 134 ALA A CA 1
ATOM 982 C C . ALA A 1 134 ? -34.539 -3.362 55.874 1.00 98.19 134 ALA A C 1
ATOM 984 O O . ALA A 1 134 ? -34.755 -3.903 56.956 1.00 98.19 134 ALA A O 1
ATOM 985 N N . GLU A 1 135 ? -34.336 -2.045 55.764 1.00 97.88 135 GLU A N 1
ATOM 986 C CA . GLU A 1 135 ? -34.442 -1.116 56.899 1.00 97.88 135 GLU A CA 1
ATOM 987 C C . GLU A 1 135 ? -35.873 -1.060 57.458 1.00 97.88 135 GLU A C 1
ATOM 989 O O . GLU A 1 135 ? -36.068 -1.172 58.669 1.00 97.88 135 GLU A O 1
ATOM 994 N N . GLU A 1 136 ? -36.885 -0.970 56.592 1.00 97.75 136 GLU A N 1
ATOM 995 C CA . GLU A 1 136 ? -38.297 -1.013 56.998 1.00 97.75 136 GLU A CA 1
ATOM 996 C C . GLU A 1 136 ? -38.656 -2.362 57.648 1.00 97.75 136 GLU A C 1
ATOM 998 O O . GLU A 1 136 ? -39.322 -2.419 58.687 1.00 97.75 136 GLU A O 1
ATOM 1003 N N . MET A 1 137 ? -38.153 -3.467 57.092 1.00 97.56 137 MET A N 1
ATOM 1004 C CA . MET A 1 137 ? -38.333 -4.805 57.658 1.00 97.56 137 MET A CA 1
ATOM 1005 C C . MET A 1 137 ? -37.661 -4.953 59.030 1.00 97.56 137 MET A C 1
ATOM 1007 O O . MET A 1 137 ? -38.231 -5.568 59.929 1.00 97.56 137 MET A O 1
ATOM 1011 N N . ALA A 1 138 ? -36.470 -4.382 59.220 1.00 97.88 138 ALA A N 1
ATOM 1012 C CA . ALA A 1 138 ? -35.796 -4.385 60.514 1.00 97.88 138 ALA A CA 1
ATOM 1013 C C . ALA A 1 138 ? -36.593 -3.585 61.558 1.00 97.88 138 ALA A C 1
ATOM 1015 O O . ALA A 1 138 ? -36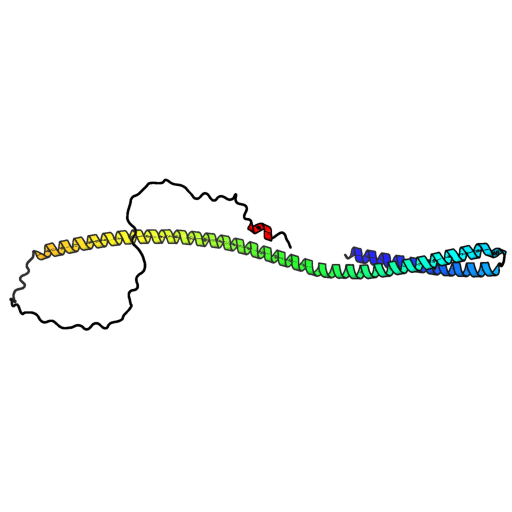.837 -4.088 62.653 1.00 97.88 138 ALA A O 1
ATOM 1016 N N . SER A 1 139 ? -37.078 -2.393 61.195 1.00 97.81 139 SER A N 1
ATOM 1017 C CA . SER A 1 139 ? -37.901 -1.558 62.081 1.00 97.81 139 SER A CA 1
ATOM 1018 C C . SER A 1 139 ? -39.215 -2.243 62.476 1.00 97.81 139 SER A C 1
ATOM 1020 O O . SER A 1 139 ? -39.580 -2.256 63.651 1.00 97.81 139 SER A O 1
ATOM 1022 N N . THR A 1 140 ? -39.904 -2.871 61.521 1.00 97.44 140 THR A N 1
ATOM 1023 C CA . THR A 1 140 ? -41.141 -3.619 61.803 1.00 97.44 140 THR A CA 1
ATOM 1024 C C . THR A 1 140 ? -40.889 -4.857 62.666 1.00 97.44 140 THR A C 1
ATOM 1026 O O . THR A 1 140 ? -41.709 -5.173 63.530 1.00 97.44 140 THR A O 1
ATOM 1029 N N . ALA A 1 141 ? -39.753 -5.541 62.492 1.00 97.62 141 ALA A N 1
ATOM 1030 C CA . ALA A 1 141 ? -39.353 -6.653 63.352 1.00 97.62 141 ALA A CA 1
ATOM 1031 C C . ALA A 1 141 ? -39.061 -6.202 64.795 1.00 97.62 141 ALA A C 1
ATOM 1033 O O . ALA A 1 141 ? -39.470 -6.886 65.736 1.00 97.62 141 ALA A O 1
ATOM 1034 N N . GLU A 1 142 ? -38.408 -5.050 64.986 1.00 97.50 142 GLU A N 1
ATOM 1035 C CA . GLU A 1 142 ? -38.187 -4.453 66.312 1.00 97.50 142 GLU A CA 1
ATOM 1036 C C . GLU A 1 142 ? -39.511 -4.088 66.997 1.00 97.50 142 GLU A C 1
ATOM 1038 O O . GLU A 1 142 ? -39.718 -4.427 68.165 1.00 97.50 142 GLU A O 1
ATOM 1043 N N . GLU A 1 143 ? -40.447 -3.470 66.272 1.00 97.06 143 GLU A N 1
ATOM 1044 C CA . GLU A 1 143 ? -41.758 -3.111 66.818 1.00 97.06 143 GLU A CA 1
ATOM 1045 C C . GLU A 1 143 ? -42.598 -4.348 67.173 1.00 97.06 143 GLU A C 1
ATOM 1047 O O . GLU A 1 143 ? -43.194 -4.413 68.252 1.00 97.06 143 GLU A O 1
ATOM 1052 N N . LEU A 1 144 ? -42.585 -5.380 66.324 1.00 97.12 144 LEU A N 1
ATOM 1053 C CA . LEU A 1 144 ? -43.245 -6.654 66.612 1.00 97.12 144 LEU A CA 1
ATOM 1054 C C . LEU A 1 144 ? -42.632 -7.356 67.837 1.00 97.12 144 LEU A C 1
ATOM 1056 O O . LEU A 1 144 ? -43.364 -7.950 68.638 1.00 97.12 144 LEU A O 1
ATOM 1060 N N . SER A 1 145 ? -41.309 -7.271 68.012 1.00 97.19 145 SER A N 1
ATOM 1061 C CA . SER A 1 145 ? -40.615 -7.784 69.199 1.00 97.19 145 SER A CA 1
ATOM 1062 C C . SER A 1 145 ? -41.074 -7.051 70.460 1.00 97.19 145 SER A C 1
ATOM 1064 O O . SER A 1 145 ? -41.481 -7.694 71.429 1.00 97.19 145 SER A O 1
ATOM 1066 N N . ALA A 1 146 ? -41.109 -5.715 70.430 1.00 96.69 146 ALA A N 1
ATOM 1067 C CA . ALA A 1 146 ? -41.569 -4.898 71.552 1.00 96.69 146 ALA A CA 1
ATOM 1068 C C . ALA A 1 146 ? -43.035 -5.192 71.932 1.00 96.69 146 ALA A C 1
ATOM 1070 O O . ALA A 1 146 ? -43.358 -5.346 73.113 1.00 96.69 146 ALA A O 1
ATOM 1071 N N . GLN A 1 147 ? -43.929 -5.344 70.947 1.00 95.25 147 GLN A N 1
ATOM 1072 C CA . GLN A 1 147 ? -45.328 -5.722 71.191 1.00 95.25 147 GLN A CA 1
ATOM 1073 C C . GLN A 1 147 ? -45.455 -7.123 71.804 1.00 95.25 147 GLN A C 1
ATOM 1075 O O . GLN A 1 147 ? -46.285 -7.344 72.691 1.00 95.25 147 GLN A O 1
ATOM 1080 N N . SER A 1 148 ? -44.621 -8.068 71.365 1.00 96.56 148 SER A N 1
ATOM 1081 C CA . SER A 1 148 ? -44.592 -9.430 71.906 1.00 96.56 148 SER A CA 1
ATOM 1082 C C . SER A 1 148 ? -44.126 -9.452 73.367 1.00 96.56 148 SER A C 1
ATOM 1084 O O . SER A 1 148 ? -44.751 -10.115 74.199 1.00 96.56 148 SER A O 1
ATOM 1086 N N . GLU A 1 149 ? -43.086 -8.683 73.708 1.00 95.06 149 GLU A N 1
ATOM 1087 C CA . GLU A 1 149 ? -42.620 -8.498 75.091 1.00 95.06 149 GLU A CA 1
ATOM 1088 C C . GLU A 1 149 ? -43.705 -7.871 75.977 1.00 95.06 149 GLU A C 1
ATOM 1090 O O . GLU A 1 149 ? -43.961 -8.340 77.092 1.00 95.06 149 GLU A O 1
ATOM 1095 N N . GLN A 1 150 ? -44.404 -6.850 75.469 1.00 94.06 150 GLN A N 1
ATOM 1096 C CA . GLN A 1 150 ? -45.524 -6.225 76.170 1.00 94.06 150 GLN A CA 1
ATOM 1097 C C . GLN A 1 150 ? -46.652 -7.231 76.440 1.00 94.06 150 GLN A C 1
ATOM 1099 O O . GLN A 1 150 ? -47.161 -7.298 77.562 1.00 94.06 150 GLN A O 1
ATOM 1104 N N . LEU A 1 151 ? -47.033 -8.039 75.446 1.00 93.38 151 LEU A N 1
ATOM 1105 C CA . LEU A 1 151 ? -48.061 -9.068 75.606 1.00 93.38 151 LEU A CA 1
ATOM 1106 C C . LEU A 1 151 ? -47.649 -10.112 76.656 1.00 93.38 151 LEU A C 1
ATOM 1108 O O . LEU A 1 151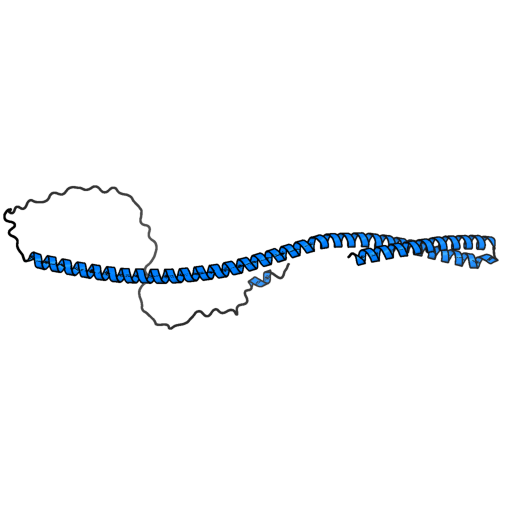 ? -48.454 -10.482 77.513 1.00 93.38 151 LEU A O 1
ATOM 1112 N N . GLN A 1 152 ? -46.387 -10.551 76.633 1.00 91.06 152 GLN A N 1
ATOM 1113 C CA . GLN A 1 152 ? -45.849 -11.502 77.606 1.00 91.06 152 GLN A CA 1
ATOM 1114 C C . GLN A 1 152 ? -45.864 -10.932 79.033 1.00 91.06 152 GLN A C 1
ATOM 1116 O O . GLN A 1 152 ? -46.234 -11.641 79.972 1.00 91.06 152 GLN A O 1
ATOM 1121 N N . SER A 1 153 ? -45.552 -9.643 79.194 1.00 89.00 153 SER A N 1
ATOM 1122 C CA . SER A 1 153 ? -45.667 -8.925 80.469 1.00 89.00 153 SER A CA 1
ATOM 1123 C C . SER A 1 153 ? -47.113 -8.890 80.980 1.00 89.00 153 SER A C 1
ATOM 1125 O O . SER A 1 153 ? -47.364 -9.248 82.132 1.00 89.00 153 SER A O 1
ATOM 1127 N N . ILE A 1 154 ? -48.087 -8.568 80.120 1.00 89.88 154 ILE A N 1
ATOM 1128 C CA . ILE A 1 154 ? -49.515 -8.565 80.486 1.00 89.88 154 ILE A CA 1
ATOM 1129 C C . ILE A 1 154 ? -49.976 -9.963 80.922 1.00 89.88 154 ILE A C 1
ATOM 1131 O O . ILE A 1 154 ? -50.664 -10.104 81.933 1.00 89.88 154 ILE A O 1
ATOM 1135 N N . ILE A 1 155 ? -49.578 -11.007 80.192 1.00 88.75 155 ILE A N 1
ATOM 1136 C CA . ILE A 1 155 ? -49.940 -12.393 80.517 1.00 88.75 155 ILE A CA 1
ATOM 1137 C C . ILE A 1 155 ? -49.290 -12.843 81.836 1.00 88.75 155 ILE A C 1
ATOM 1139 O O . ILE A 1 155 ? -49.920 -13.575 82.593 1.00 88.75 155 ILE A O 1
ATOM 1143 N N . SER A 1 156 ? -48.082 -12.368 82.168 1.00 85.75 156 SER A N 1
ATOM 1144 C CA . SER A 1 156 ? -47.370 -12.747 83.402 1.00 85.75 156 SER A CA 1
ATOM 1145 C C . SER A 1 156 ? -48.103 -12.369 84.701 1.00 85.75 156 SER A C 1
ATOM 1147 O O . SER A 1 156 ? -47.902 -13.012 85.733 1.00 85.75 156 SER A O 1
ATOM 1149 N N . PHE A 1 157 ? -48.989 -11.365 84.656 1.00 79.94 157 PHE A N 1
ATOM 1150 C CA . PHE A 1 157 ? -49.865 -11.004 85.774 1.00 79.94 157 PHE A CA 1
ATOM 1151 C C . PHE A 1 157 ? -50.906 -12.095 86.068 1.00 79.94 157 PHE A C 1
ATOM 1153 O O . PHE A 1 157 ? -51.280 -12.318 87.224 1.00 79.94 157 PHE A O 1
ATOM 1160 N N . PHE A 1 158 ? -51.365 -12.801 85.033 1.00 78.69 158 PHE A N 1
ATOM 1161 C CA . PHE A 1 158 ? -52.333 -13.877 85.176 1.00 78.69 158 PHE A CA 1
ATOM 1162 C C . PHE A 1 158 ? -51.640 -15.132 85.714 1.00 78.69 158 PHE A C 1
ATOM 1164 O O . PHE A 1 158 ? -51.114 -15.964 84.978 1.00 78.69 158 PHE A O 1
ATOM 1171 N N . ARG A 1 159 ? -51.669 -15.290 87.041 1.00 64.06 159 ARG A N 1
ATOM 1172 C CA . ARG A 1 159 ? -51.346 -16.560 87.698 1.00 64.06 159 ARG A CA 1
ATOM 1173 C C . ARG A 1 159 ? -52.414 -17.595 87.360 1.00 64.06 159 ARG A C 1
ATOM 1175 O O . ARG A 1 159 ? -53.482 -17.615 87.964 1.00 64.06 159 ARG A O 1
ATOM 1182 N N . VAL A 1 160 ? -52.100 -18.472 86.416 1.00 66.56 160 VAL A N 1
ATOM 1183 C CA . VAL A 1 160 ? -52.809 -19.741 86.262 1.00 66.56 160 VAL A CA 1
ATOM 1184 C C . VAL A 1 160 ? -52.267 -20.673 87.337 1.00 66.56 160 VAL A C 1
ATOM 1186 O O . VAL A 1 160 ? -51.053 -20.842 87.457 1.00 66.56 160 VAL A O 1
ATOM 1189 N N . ASP A 1 161 ? -53.160 -21.207 88.160 1.00 52.69 161 ASP A N 1
ATOM 1190 C CA . ASP A 1 161 ? -52.850 -22.103 89.268 1.00 52.69 161 ASP A CA 1
ATOM 1191 C C . ASP A 1 161 ? -52.217 -23.396 88.723 1.00 52.69 161 ASP A C 1
ATOM 1193 O O . ASP A 1 161 ? -52.886 -24.399 88.473 1.00 52.69 161 ASP A O 1
ATOM 1197 N N . SER A 1 162 ? -50.903 -23.377 88.486 1.00 54.03 162 SER A N 1
ATOM 1198 C CA . SER A 1 162 ? -50.111 -24.594 88.334 1.00 54.03 162 SER A CA 1
ATOM 1199 C C . SER A 1 162 ? -49.924 -25.165 89.732 1.00 54.03 162 SER A C 1
ATOM 1201 O O . SER A 1 162 ? -48.863 -25.072 90.352 1.00 54.03 162 SER A O 1
ATOM 1203 N N . SER A 1 163 ? -51.026 -25.688 90.255 1.00 48.69 163 SER A N 1
ATOM 1204 C CA . SER A 1 163 ? -51.041 -26.469 91.471 1.00 48.69 163 SER A CA 1
ATOM 1205 C C . SER A 1 163 ? -50.034 -27.619 91.345 1.00 48.69 163 SER A C 1
ATOM 1207 O O . SER A 1 163 ? -50.036 -28.381 90.382 1.00 48.69 163 SER A O 1
ATOM 1209 N N . ALA A 1 164 ? -49.188 -27.704 92.374 1.00 47.50 164 ALA A N 1
ATOM 1210 C CA . ALA A 1 164 ? -48.294 -28.806 92.729 1.00 47.50 164 ALA A CA 1
ATOM 1211 C C . ALA A 1 164 ? -46.976 -28.962 91.939 1.00 47.50 164 ALA A C 1
ATOM 1213 O O . ALA A 1 164 ? -46.872 -29.743 91.003 1.00 47.50 164 ALA A O 1
ATOM 1214 N N . GLN A 1 165 ? -45.909 -28.322 92.433 1.00 48.81 165 GLN A N 1
ATOM 1215 C CA . GLN A 1 165 ? -44.876 -28.972 93.274 1.00 48.81 165 GLN A CA 1
ATOM 1216 C C . GLN A 1 165 ? -43.707 -27.988 93.477 1.00 48.81 165 GLN A C 1
ATOM 1218 O O . GLN A 1 165 ? -42.958 -27.669 92.564 1.00 48.81 165 GLN A O 1
ATOM 1223 N N . SER A 1 166 ? -43.651 -27.302 94.619 1.00 45.31 166 SER A N 1
ATOM 1224 C CA . SER A 1 166 ? -42.871 -27.714 95.799 1.00 45.31 166 SER A CA 1
ATOM 1225 C C . SER A 1 166 ? -41.356 -27.790 95.552 1.00 45.31 166 SER A C 1
ATOM 1227 O O . SER A 1 166 ? -40.823 -28.812 95.136 1.00 45.31 166 SER A O 1
ATOM 1229 N N . SER A 1 167 ? -40.688 -26.680 95.877 1.00 52.94 167 SER A N 1
ATOM 1230 C CA . SER A 1 167 ? -39.486 -26.611 96.722 1.00 52.94 167 SER A CA 1
ATOM 1231 C C . SER A 1 167 ? -38.634 -27.881 96.872 1.00 52.94 167 SER A C 1
ATOM 1233 O O . SER A 1 167 ? -39.043 -28.814 97.558 1.00 52.94 167 SER A O 1
ATOM 1235 N N . SER A 1 168 ? -37.378 -27.824 96.429 1.00 43.31 168 SER A N 1
ATOM 1236 C CA . SER A 1 168 ? -36.226 -28.085 97.306 1.00 43.31 168 SER A CA 1
ATOM 1237 C C . SER A 1 168 ? -34.921 -27.760 96.581 1.00 43.31 168 SER A C 1
ATOM 1239 O O . SER A 1 168 ? -34.675 -28.213 95.466 1.00 43.31 168 SER A O 1
ATOM 1241 N N . ALA A 1 169 ? -34.085 -26.965 97.238 1.00 49.84 169 ALA A N 1
ATOM 1242 C CA . ALA A 1 169 ? -32.718 -26.693 96.841 1.00 49.84 169 ALA A CA 1
ATOM 1243 C C . ALA A 1 169 ? -31.861 -27.965 96.927 1.00 49.84 169 ALA A C 1
ATOM 1245 O O . ALA A 1 169 ? -31.874 -28.629 97.960 1.00 49.84 169 ALA A O 1
ATOM 1246 N N . ILE A 1 170 ? -31.039 -28.240 95.907 1.00 45.66 170 ILE A N 1
ATOM 1247 C CA . ILE A 1 170 ? -29.810 -29.027 96.074 1.00 45.66 170 ILE A CA 1
ATOM 1248 C C . ILE A 1 170 ? -28.666 -28.360 95.306 1.00 45.66 170 ILE A C 1
ATOM 1250 O O . ILE A 1 170 ? -28.789 -27.939 94.159 1.00 45.66 170 ILE A O 1
ATOM 1254 N N . ALA A 1 171 ? -27.565 -28.254 96.038 1.00 45.97 171 ALA A N 1
ATOM 1255 C CA . ALA A 1 171 ? -26.271 -27.710 95.704 1.00 45.97 171 ALA A CA 1
ATOM 1256 C C . ALA A 1 171 ? -25.627 -28.256 94.415 1.00 45.97 171 ALA A C 1
ATOM 1258 O O . ALA A 1 171 ? -25.766 -29.419 94.054 1.00 45.97 171 ALA A O 1
ATOM 1259 N N . ALA A 1 172 ? -24.839 -27.367 93.807 1.00 50.78 172 ALA A N 1
ATOM 1260 C CA . ALA A 1 172 ? -23.595 -27.585 93.072 1.00 50.78 172 ALA A CA 1
ATOM 1261 C C . ALA A 1 172 ? -23.232 -29.020 92.635 1.00 50.78 172 ALA A C 1
ATOM 1263 O O . ALA A 1 172 ? -22.768 -29.834 93.431 1.00 50.78 172 ALA A O 1
ATOM 1264 N N . ALA A 1 173 ? -23.211 -29.230 91.317 1.00 45.06 173 ALA A N 1
ATOM 1265 C CA . ALA A 1 173 ? -22.312 -30.187 90.681 1.00 45.06 173 ALA A CA 1
ATOM 1266 C C . ALA A 1 173 ? -21.841 -29.636 89.324 1.00 45.06 173 ALA A C 1
ATOM 1268 O O . ALA A 1 173 ? -22.628 -29.450 88.400 1.00 45.06 173 ALA A O 1
ATOM 1269 N N . LYS A 1 174 ? -20.536 -29.362 89.208 1.00 54.41 174 LYS A N 1
ATOM 1270 C CA . LYS A 1 174 ? -19.856 -29.174 87.917 1.00 54.41 174 LYS A CA 1
ATOM 1271 C C . LYS A 1 174 ? -19.879 -30.492 87.131 1.00 54.41 174 LYS A C 1
ATOM 1273 O O . LYS A 1 174 ? -19.551 -31.522 87.718 1.00 54.41 174 LYS A O 1
ATOM 1278 N N . PRO A 1 175 ? -20.016 -30.432 85.797 1.00 49.94 175 PRO A N 1
ATOM 1279 C CA . PRO A 1 175 ? -19.289 -31.345 84.930 1.00 49.94 175 PRO A CA 1
ATOM 1280 C C . PRO A 1 175 ? -18.387 -30.593 83.946 1.00 49.94 175 PRO A C 1
ATOM 1282 O O . PRO A 1 175 ? -18.692 -29.514 83.441 1.00 49.94 175 PRO A O 1
ATOM 1285 N N . ALA A 1 176 ? -17.223 -31.190 83.721 1.00 53.12 176 ALA A N 1
ATOM 1286 C CA . ALA A 1 176 ? -16.170 -30.723 82.843 1.00 53.12 176 ALA A CA 1
ATOM 1287 C C . ALA A 1 176 ? -16.543 -30.899 81.362 1.00 53.12 176 ALA A C 1
ATOM 1289 O O . ALA A 1 176 ? -16.924 -31.991 80.947 1.00 53.12 176 ALA A O 1
ATOM 1290 N N . ALA A 1 177 ? -16.320 -29.861 80.553 1.00 55.47 177 ALA A N 1
ATOM 1291 C CA . ALA A 1 177 ? -16.253 -29.969 79.098 1.00 55.47 177 ALA A CA 1
ATOM 1292 C C . ALA A 1 177 ? -14.838 -29.593 78.632 1.00 55.47 177 ALA A C 1
ATOM 1294 O O . ALA A 1 177 ? -14.377 -28.463 78.805 1.00 55.47 177 ALA A O 1
ATOM 1295 N N . LYS A 1 178 ? -14.137 -30.588 78.082 1.00 54.69 178 LYS A N 1
ATOM 1296 C CA . LYS A 1 178 ? -12.827 -30.465 77.433 1.00 54.69 178 LYS A CA 1
ATOM 1297 C C . LYS A 1 178 ? -12.932 -29.533 76.219 1.00 54.69 178 LYS A C 1
ATOM 1299 O O . LYS A 1 178 ? -13.810 -29.723 75.384 1.00 54.69 178 LYS A O 1
ATOM 1304 N N . LYS A 1 179 ? -11.989 -28.598 76.075 1.00 56.06 179 LYS A N 1
ATOM 1305 C CA . LYS A 1 179 ? -11.682 -27.936 74.796 1.00 56.06 179 LYS A CA 1
ATOM 1306 C C . LYS A 1 179 ? -10.428 -28.582 74.194 1.00 56.06 179 LYS A C 1
ATOM 1308 O O . LYS A 1 179 ? -9.451 -28.719 74.933 1.00 56.06 179 LYS A O 1
ATOM 1313 N N . PRO A 1 180 ? -10.397 -28.943 72.900 1.00 54.03 180 PRO A N 1
ATOM 1314 C CA . PRO A 1 180 ? -9.143 -29.117 72.183 1.00 54.03 180 PRO A CA 1
ATOM 1315 C C . PRO A 1 180 ? -8.567 -27.745 71.806 1.00 54.03 180 PRO A C 1
ATOM 1317 O O . PRO A 1 180 ? -9.298 -26.812 71.478 1.00 54.03 180 PRO A O 1
ATOM 1320 N N . ALA A 1 181 ? -7.245 -27.642 71.893 1.00 51.16 181 ALA A N 1
ATOM 1321 C CA . ALA A 1 181 ? -6.443 -26.491 71.499 1.00 51.16 181 ALA A CA 1
ATOM 1322 C C . ALA A 1 181 ? -6.157 -26.483 69.989 1.00 51.16 181 ALA A C 1
ATOM 1324 O O . ALA A 1 181 ? -6.177 -27.551 69.389 1.00 51.16 181 ALA A O 1
ATOM 1325 N N . LEU A 1 182 ? -5.836 -25.299 69.445 1.00 52.16 182 LEU A N 1
ATOM 1326 C CA . LEU A 1 182 ? -4.935 -24.983 68.309 1.00 52.16 182 LEU A CA 1
ATOM 1327 C C . LEU A 1 182 ? -4.912 -23.431 68.218 1.00 52.16 182 LEU A C 1
ATOM 1329 O O . LEU A 1 182 ? -5.931 -22.828 67.913 1.00 52.16 182 LEU A O 1
ATOM 1333 N N . ALA A 1 183 ? -3.951 -22.704 68.798 1.00 46.00 183 ALA A N 1
ATOM 1334 C CA . ALA A 1 183 ? -2.584 -22.417 68.337 1.00 46.00 183 ALA A CA 1
ATOM 1335 C C . ALA A 1 183 ? -2.483 -21.491 67.097 1.00 46.00 183 ALA A C 1
ATOM 1337 O O . ALA A 1 183 ? -2.359 -21.973 65.975 1.00 46.00 183 ALA A O 1
ATOM 1338 N N . HIS A 1 184 ? -2.403 -20.168 67.315 1.00 48.38 184 HIS A N 1
ATOM 1339 C CA . HIS A 1 184 ? -1.475 -19.296 66.574 1.00 48.38 184 HIS A CA 1
ATOM 1340 C C . HIS A 1 184 ? -1.084 -18.042 67.383 1.00 48.38 184 HIS A C 1
ATOM 1342 O O . HIS A 1 184 ? -1.856 -17.554 68.204 1.00 48.38 184 HIS A O 1
ATOM 1348 N N . ALA A 1 185 ? 0.170 -17.626 67.206 1.00 53.44 185 ALA A N 1
ATOM 1349 C CA .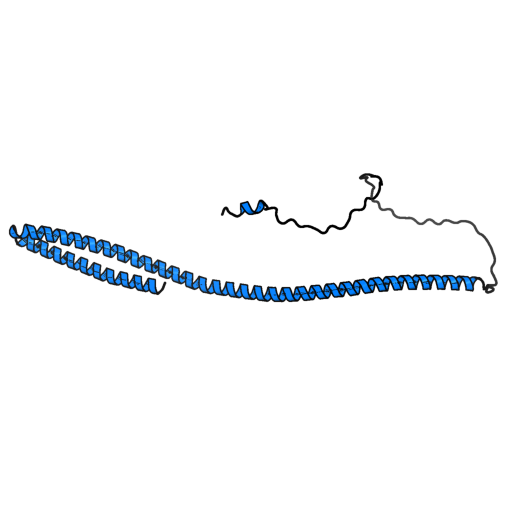 ALA A 1 185 ? 1.010 -16.820 68.097 1.00 53.44 185 ALA A CA 1
ATOM 1350 C C . ALA A 1 185 ? 0.768 -15.291 68.060 1.00 53.44 185 ALA A C 1
ATOM 1352 O O . ALA A 1 185 ? 0.183 -14.795 67.100 1.00 53.44 185 ALA A O 1
ATOM 1353 N N . PRO A 1 186 ? 1.288 -14.519 69.042 1.00 52.28 186 PRO A N 1
ATOM 1354 C CA . PRO A 1 186 ? 1.381 -13.066 68.950 1.00 52.28 186 PRO A CA 1
ATOM 1355 C C . PRO A 1 186 ? 2.764 -12.619 68.448 1.00 52.28 186 PRO A C 1
ATOM 1357 O O . PRO A 1 186 ? 3.794 -13.104 68.917 1.00 52.28 186 PRO A O 1
ATOM 1360 N N . ALA A 1 187 ? 2.795 -11.630 67.556 1.00 45.88 187 ALA A N 1
ATOM 1361 C CA . ALA A 1 187 ? 3.983 -10.816 67.322 1.00 45.88 187 ALA A CA 1
ATOM 1362 C C . ALA A 1 187 ? 3.581 -9.354 67.101 1.00 45.88 187 ALA A C 1
ATOM 1364 O O . ALA A 1 187 ? 2.768 -9.024 66.242 1.00 45.88 187 ALA A O 1
ATOM 1365 N N . ASN A 1 188 ? 4.156 -8.512 67.955 1.00 48.16 188 ASN A N 1
ATOM 1366 C CA . ASN A 1 188 ? 4.050 -7.062 68.018 1.00 48.16 188 ASN A CA 1
ATOM 1367 C C . ASN A 1 188 ? 4.330 -6.362 66.685 1.00 48.16 188 ASN A C 1
ATOM 1369 O O . ASN A 1 188 ? 5.224 -6.767 65.947 1.00 48.16 188 ASN A O 1
ATOM 1373 N N . GLY A 1 189 ? 3.701 -5.199 66.490 1.00 37.16 189 GLY A N 1
ATOM 1374 C CA . GLY A 1 189 ? 4.171 -4.257 65.483 1.00 37.16 189 GLY A CA 1
ATOM 1375 C C . GLY A 1 189 ? 3.354 -2.977 65.321 1.00 37.16 189 GLY A C 1
ATOM 1376 O O . GLY A 1 189 ? 2.622 -2.845 64.357 1.00 37.16 189 GLY A O 1
ATOM 1377 N N . TYR A 1 190 ? 3.631 -2.009 66.191 1.00 41.69 190 TYR A N 1
ATOM 1378 C CA . TYR A 1 190 ? 3.640 -0.565 65.920 1.00 41.69 190 TYR A CA 1
ATOM 1379 C C . TYR A 1 190 ? 2.431 0.351 66.260 1.00 41.69 190 TYR A C 1
ATOM 1381 O O . TYR A 1 190 ? 1.471 0.499 65.522 1.00 41.69 190 TYR A O 1
ATOM 1389 N N . HIS A 1 191 ? 2.635 1.063 67.383 1.00 44.28 191 HIS A N 1
ATOM 1390 C CA . HIS A 1 191 ? 2.507 2.512 67.633 1.00 44.28 191 HIS A CA 1
ATOM 1391 C C . HIS A 1 191 ? 1.147 3.249 67.635 1.00 44.28 191 HIS A C 1
ATOM 1393 O O . HIS A 1 191 ? 0.529 3.546 66.621 1.00 44.28 191 HIS A O 1
ATOM 1399 N N . LYS A 1 192 ? 0.822 3.718 68.853 1.00 45.38 192 LYS A N 1
ATOM 1400 C CA . LYS A 1 192 ? -0.003 4.888 69.201 1.00 45.38 192 LYS A CA 1
ATOM 1401 C C . LYS A 1 192 ? 0.422 6.159 68.450 1.00 45.38 192 LYS A C 1
ATOM 1403 O O . LYS A 1 192 ? 1.600 6.508 68.494 1.00 45.38 192 LYS A O 1
ATOM 1408 N N . ALA A 1 193 ? -0.555 6.957 68.015 1.00 38.41 193 ALA A N 1
ATOM 1409 C CA . ALA A 1 193 ? -0.449 8.418 68.017 1.00 38.41 193 ALA A CA 1
ATOM 1410 C C . ALA A 1 193 ? -1.829 9.091 68.177 1.00 38.41 193 ALA A C 1
ATOM 1412 O O . ALA A 1 193 ? -2.654 9.108 67.276 1.00 38.41 193 ALA A O 1
ATOM 1413 N N . ASN A 1 194 ? -2.044 9.567 69.403 1.00 42.72 194 ASN A N 1
ATOM 1414 C CA . ASN A 1 194 ? -2.699 10.797 69.854 1.00 42.72 194 ASN A CA 1
ATOM 1415 C C . ASN A 1 194 ? -3.766 11.522 69.003 1.00 42.72 194 ASN A C 1
ATOM 1417 O O . ASN A 1 194 ? -3.551 11.916 67.862 1.00 42.72 194 ASN A O 1
ATOM 1421 N N . GLN A 1 195 ? -4.859 11.851 69.692 1.00 45.06 195 GLN A N 1
ATOM 1422 C CA . GLN A 1 195 ? -5.910 12.792 69.306 1.00 45.06 195 GLN A CA 1
ATOM 1423 C C . GLN A 1 195 ? -5.450 14.259 69.443 1.00 45.06 195 GLN A C 1
ATOM 1425 O O . GLN A 1 195 ? -4.853 14.611 70.459 1.00 45.06 195 GLN A O 1
ATOM 1430 N N . ALA A 1 196 ? -5.817 15.116 68.479 1.00 43.00 196 ALA A N 1
ATOM 1431 C CA . ALA A 1 196 ? -6.092 16.559 68.636 1.00 43.00 196 ALA A CA 1
ATOM 1432 C C . ALA A 1 196 ? -6.847 17.100 67.384 1.00 43.00 196 ALA A C 1
ATOM 1434 O O . ALA A 1 196 ? -6.799 16.447 66.344 1.00 43.00 196 ALA A O 1
ATOM 1435 N N . PRO A 1 197 ? -7.585 18.231 67.462 1.00 47.88 197 PRO A N 1
ATOM 1436 C CA . PRO A 1 197 ? -8.914 18.344 66.848 1.00 47.88 197 PRO A CA 1
ATOM 1437 C C . PRO A 1 197 ? -9.007 19.092 65.500 1.00 47.88 197 PRO A C 1
ATOM 1439 O O . PRO A 1 197 ? -8.073 19.724 65.014 1.00 47.88 197 PRO A O 1
ATOM 1442 N N . ALA A 1 198 ? -10.213 18.999 64.932 1.00 52.19 198 ALA A N 1
ATOM 1443 C CA . ALA A 1 198 ? -10.683 19.440 63.623 1.00 52.19 198 ALA A CA 1
ATOM 1444 C C . ALA A 1 198 ? -10.384 20.895 63.204 1.00 52.19 198 ALA A C 1
ATOM 1446 O O . ALA A 1 198 ? -10.547 21.845 63.972 1.00 52.19 198 ALA A O 1
ATOM 1447 N N . LYS A 1 199 ? -10.123 21.068 61.899 1.00 40.69 199 LYS A N 1
ATOM 1448 C CA . LYS A 1 199 ? -10.276 22.331 61.163 1.00 40.69 199 LYS A CA 1
ATOM 1449 C C . LYS A 1 199 ? -11.049 22.084 59.862 1.00 40.69 199 LYS A C 1
ATOM 1451 O O . LYS A 1 199 ? -10.671 21.235 59.064 1.00 40.69 199 LYS A O 1
ATOM 1456 N N . LYS A 1 200 ? -12.141 2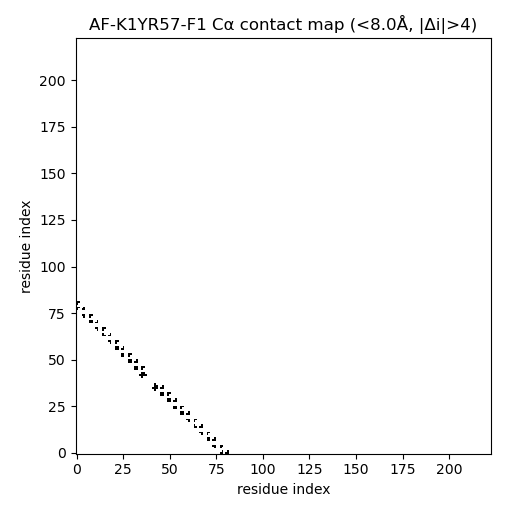2.836 59.684 1.00 50.25 200 LYS A N 1
ATOM 1457 C CA . LYS A 1 200 ? -12.973 22.903 58.472 1.00 50.25 200 LYS A CA 1
ATOM 1458 C C . LYS A 1 200 ? -12.138 23.339 57.266 1.00 50.25 200 LYS A C 1
ATOM 1460 O O . LYS A 1 200 ? -11.459 24.359 57.372 1.00 50.25 200 LYS A O 1
ATOM 1465 N N . VAL A 1 201 ? -12.281 22.667 56.122 1.00 43.06 201 VAL A N 1
ATOM 1466 C CA . VAL A 1 201 ? -11.916 23.229 54.811 1.00 43.06 201 VAL A CA 1
ATOM 1467 C C . VAL A 1 201 ? -12.963 22.829 53.770 1.00 43.06 201 VAL A C 1
ATOM 1469 O O . VAL A 1 201 ? -13.493 21.722 53.789 1.00 43.06 201 VAL A O 1
ATOM 1472 N N . ALA A 1 202 ? -13.309 23.816 52.951 1.00 42.06 202 ALA A N 1
ATOM 1473 C CA . ALA A 1 202 ? -14.411 23.883 52.012 1.00 42.06 202 ALA A CA 1
ATOM 1474 C C . ALA A 1 202 ? -14.189 23.074 50.720 1.00 42.06 202 ALA A C 1
ATOM 1476 O O . ALA A 1 202 ? -13.071 22.684 50.396 1.00 42.06 202 ALA A O 1
ATOM 1477 N N . HIS A 1 203 ? -15.291 22.889 49.986 1.00 50.56 203 HIS A N 1
ATOM 1478 C CA . HIS A 1 203 ? -15.375 22.383 48.615 1.00 50.56 203 HIS A CA 1
ATOM 1479 C C . HIS A 1 203 ? -14.221 22.839 47.704 1.00 50.56 203 HIS A C 1
ATOM 1481 O O . HIS A 1 203 ? -14.022 24.037 47.514 1.00 50.56 203 HIS A O 1
ATOM 1487 N N . ALA A 1 204 ? -13.553 21.881 47.056 1.00 39.19 204 ALA A N 1
ATOM 1488 C CA . ALA A 1 204 ? -12.756 22.106 45.853 1.00 39.19 204 ALA A CA 1
ATOM 1489 C C . ALA A 1 204 ? -12.748 20.824 45.002 1.00 39.19 204 ALA A C 1
ATOM 1491 O O . ALA A 1 204 ? -12.349 19.762 45.476 1.00 39.19 204 ALA A O 1
ATOM 1492 N N . GLY A 1 205 ? -13.252 20.924 43.768 1.00 46.28 205 GLY A N 1
ATOM 1493 C CA . GLY A 1 205 ? -13.197 19.862 42.763 1.00 46.28 205 GLY A CA 1
ATOM 1494 C C . GLY A 1 205 ? -11.774 19.623 42.254 1.00 46.28 205 GLY A C 1
ATOM 1495 O O . GLY A 1 205 ? -10.893 20.468 42.423 1.00 46.28 205 GLY A O 1
ATOM 1496 N N . LEU A 1 206 ? -11.552 18.460 41.637 1.00 50.09 206 LEU A N 1
ATOM 1497 C CA . LEU A 1 206 ? -10.285 18.128 40.987 1.00 50.09 206 LEU A CA 1
ATOM 1498 C C . LEU A 1 206 ? -10.017 19.101 39.827 1.00 50.09 206 LEU A C 1
ATOM 1500 O O . LEU A 1 206 ? -10.734 19.086 38.831 1.00 50.09 206 LEU A O 1
ATOM 1504 N N . ASN A 1 207 ? -8.954 19.897 39.939 1.00 53.53 207 ASN A N 1
ATOM 1505 C CA . ASN A 1 207 ? -8.338 20.576 38.801 1.00 53.53 207 ASN A CA 1
ATOM 1506 C C . ASN A 1 207 ? -7.223 19.679 38.251 1.00 53.53 207 ASN A C 1
ATOM 1508 O O . ASN A 1 207 ? -6.179 19.525 38.885 1.00 53.53 207 ASN A O 1
ATOM 1512 N N . LEU A 1 208 ? -7.460 19.083 37.082 1.00 54.81 208 LEU A N 1
ATOM 1513 C CA . LEU A 1 208 ? -6.441 18.407 36.280 1.00 54.81 208 LEU A CA 1
ATOM 1514 C C . LEU A 1 208 ? -5.703 19.467 35.459 1.00 54.81 208 LEU A C 1
ATOM 1516 O O . LEU A 1 208 ? -6.280 20.070 34.557 1.00 54.81 208 LEU A O 1
ATOM 1520 N N . ASN A 1 209 ? -4.440 19.711 35.801 1.00 61.09 209 ASN A N 1
ATOM 1521 C CA . ASN A 1 209 ? -3.574 20.613 35.053 1.00 61.09 209 ASN A CA 1
ATOM 1522 C C . ASN A 1 209 ? -2.919 19.843 33.893 1.00 61.09 209 ASN A C 1
ATOM 1524 O O . ASN A 1 209 ? -2.151 18.918 34.144 1.00 61.09 209 ASN A O 1
ATOM 1528 N N . LEU A 1 210 ? -3.232 20.218 32.648 1.00 63.28 210 LEU A N 1
ATOM 1529 C CA . LEU A 1 210 ? -2.736 19.590 31.410 1.00 63.28 210 LEU A CA 1
ATOM 1530 C C . LEU A 1 210 ? -1.590 20.385 30.747 1.00 63.28 210 LEU A C 1
ATOM 1532 O O . LEU A 1 210 ? -1.357 20.260 29.551 1.00 63.28 210 LEU A O 1
ATOM 1536 N N . GLU A 1 211 ? -0.885 21.225 31.508 1.00 55.16 211 GLU A N 1
ATOM 1537 C CA . GLU A 1 211 ? 0.168 22.119 30.988 1.00 55.16 211 GLU A CA 1
ATOM 1538 C C . GLU A 1 211 ? 1.604 21.676 31.333 1.00 55.16 211 GLU A C 1
ATOM 1540 O O . GLU A 1 211 ? 2.558 22.433 31.165 1.00 55.16 211 GLU A O 1
ATOM 1545 N N . GLY A 1 212 ? 1.786 20.443 31.812 1.00 54.09 212 GLY A N 1
ATOM 1546 C CA . GLY A 1 212 ? 3.107 19.842 31.996 1.00 54.09 212 GLY A CA 1
ATOM 1547 C C . GLY A 1 212 ? 3.459 18.964 30.804 1.00 54.09 212 GLY A C 1
ATOM 1548 O O . GLY A 1 212 ? 2.994 17.831 30.745 1.00 54.09 212 GLY A O 1
ATOM 1549 N N . GLY A 1 213 ? 4.256 19.477 29.863 1.00 58.16 213 GLY A N 1
ATOM 1550 C CA . GLY A 1 213 ? 4.857 18.653 28.814 1.00 58.16 213 GLY A CA 1
ATOM 1551 C C . GLY A 1 213 ? 5.692 17.547 29.453 1.00 58.16 213 GLY A C 1
ATOM 1552 O O . GLY A 1 213 ? 6.659 17.832 30.160 1.00 58.16 213 GLY A O 1
ATOM 1553 N N . ASP A 1 214 ? 5.270 16.301 29.261 1.00 62.06 214 ASP A N 1
ATOM 1554 C CA . ASP A 1 214 ? 5.969 15.137 29.780 1.00 62.06 214 ASP A CA 1
ATOM 1555 C C . ASP A 1 214 ? 7.213 14.882 28.919 1.00 62.06 214 ASP A C 1
ATOM 1557 O O . ASP A 1 214 ? 7.147 14.839 27.691 1.00 62.06 214 ASP A O 1
ATOM 1561 N N . HIS A 1 215 ? 8.371 14.731 29.559 1.00 60.84 215 HIS A N 1
ATOM 1562 C CA . HIS A 1 215 ? 9.653 14.494 28.885 1.00 60.84 215 HIS A CA 1
ATOM 1563 C C . HIS A 1 215 ? 9.764 13.073 28.293 1.00 60.84 215 HIS A C 1
ATOM 1565 O O . HIS A 1 215 ? 10.816 12.697 27.777 1.00 60.84 215 HIS A O 1
ATOM 1571 N N . LEU A 1 216 ? 8.690 12.281 28.348 1.00 59.44 216 LEU A N 1
ATOM 1572 C CA . LEU A 1 216 ? 8.628 10.927 27.803 1.00 59.44 216 LEU A CA 1
ATOM 1573 C C . LEU A 1 216 ? 8.438 10.880 26.273 1.00 59.44 216 LEU A C 1
ATOM 1575 O O . LEU A 1 216 ? 8.789 9.872 25.667 1.00 59.44 216 LEU A O 1
ATOM 1579 N N . ASP A 1 217 ? 7.986 11.964 25.629 1.00 60.06 217 ASP A N 1
ATOM 1580 C CA . ASP A 1 217 ? 7.803 11.998 24.164 1.00 60.06 217 ASP A CA 1
ATOM 1581 C C . ASP A 1 217 ? 9.116 12.210 23.381 1.00 60.06 217 ASP A C 1
ATOM 1583 O O . ASP A 1 217 ? 9.191 11.923 22.186 1.00 60.06 217 ASP A O 1
ATOM 1587 N N . SER A 1 218 ? 10.192 12.664 24.037 1.00 62.72 218 SER A N 1
ATOM 1588 C CA . SER A 1 218 ? 11.466 12.957 23.358 1.00 62.72 218 SER A CA 1
ATOM 1589 C C . SER A 1 218 ? 12.283 11.728 22.926 1.00 62.72 218 SER A C 1
ATOM 1591 O O . SER A 1 218 ? 13.258 11.889 22.194 1.00 62.72 218 SER A O 1
ATOM 1593 N N . GLU A 1 219 ? 11.895 10.509 23.317 1.00 59.03 219 GLU A N 1
ATOM 1594 C CA . GLU A 1 219 ? 12.568 9.271 22.879 1.00 59.03 219 GLU A CA 1
ATOM 1595 C C . GLU A 1 219 ? 11.991 8.669 21.582 1.00 59.03 219 GLU A C 1
ATOM 1597 O O . GLU A 1 219 ? 12.570 7.726 21.045 1.00 59.03 219 GLU A O 1
ATOM 1602 N N . PHE A 1 220 ? 10.899 9.214 21.026 1.00 57.69 220 PHE A N 1
ATOM 1603 C CA . PHE A 1 220 ? 10.270 8.662 19.815 1.00 57.69 220 PHE A CA 1
ATOM 1604 C C . PHE A 1 220 ? 10.758 9.270 18.484 1.00 57.69 220 PHE A C 1
ATOM 1606 O O . PHE A 1 220 ? 10.536 8.667 17.438 1.00 57.69 220 PHE A O 1
ATOM 1613 N N . GLU A 1 221 ? 11.461 10.410 18.484 1.00 54.22 221 GLU A N 1
ATOM 1614 C CA . GLU A 1 221 ? 11.889 11.088 17.239 1.00 54.22 221 GLU A CA 1
ATOM 1615 C C . GLU A 1 221 ? 13.251 10.637 16.669 1.00 54.22 221 GLU A C 1
ATOM 1617 O O . GLU A 1 221 ? 13.749 11.224 15.709 1.00 54.22 221 GLU A O 1
ATOM 1622 N N . THR A 1 222 ? 13.879 9.590 17.209 1.00 52.78 222 THR A N 1
ATOM 1623 C CA . THR A 1 222 ? 15.151 9.068 16.662 1.00 52.78 222 THR A CA 1
ATOM 1624 C C . THR A 1 222 ? 15.060 7.608 16.244 1.00 52.78 222 THR A C 1
ATOM 1626 O O . THR A 1 222 ? 15.774 6.767 16.778 1.00 52.78 222 THR A O 1
ATOM 1629 N N . PHE A 1 223 ? 14.226 7.322 15.242 1.00 46.53 223 PHE A N 1
ATOM 1630 C CA . PHE A 1 223 ? 14.387 6.168 14.348 1.00 46.53 223 PHE A CA 1
ATOM 1631 C C . PHE A 1 223 ? 13.928 6.500 12.927 1.00 46.53 223 PHE A C 1
ATOM 1633 O O . PHE A 1 223 ? 12.835 7.087 12.778 1.00 46.53 223 PHE A O 1
#

Radius of gyration: 55.61 Å; Cα contacts (8 Å, |Δi|>4): 75; chains: 1; bounding box: 100×55×154 Å

Mean predicted aligned error: 17.33 Å

Sequence (223 aa):
VAETVTAMKDIASKISIIEEIARQTNLLALNAAIEAARAGEHGKGFAVVAAEVRKLAERSQKAAGEISDLSASSVEVAEKAGEMLGRIVPDIQKTAELVQEISAASKEQDTGAEQINRAIQQLDQVIQQNASAAEEMASTAEELSAQSEQLQSIISFFRVDSSAQSSSAIAAAKPAAKKPALAHAPANGYHKANQAPAKKVAHAGLNLNLEGGDHLDSEFETF

Nearest PDB structures (foldseek):
  8c5v-assembly1_I  TM=6.238E-01  e=3.515E-07  Escherichia coli
  3g67-assembly1_A  TM=9.580E-01  e=4.538E-04  Thermotoga maritima
  3ja6-assembly1_I  TM=5.686E-01  e=1.384E-05  Escherichia coli
  3g6b-assembly1_B  TM=6.599E-01  e=1.855E-03  Thermotoga maritima
  3g67-assembly1_B  TM=6.162E-01  e=7.873E-04  Thermotoga maritima

pLDDT: mean 82.41, std 20.69, range [37.16, 98.5]

Foldseek 3Di:
DVVLLVVLVVLLVVLVVQLVVLVVQLVVLVVQLVVLVVVPPVSPVSNVVSVVSNVVSVVSNVVSVVSNVVSVVSSVVVVVVVVVVVVVVVVVVVVVVVVVVVVVVVVVVVVVVVVVVVVVVVVVVVVVVVVVVVVVVVVVVVVVVVVVVVVVVVCVVDDDPPPDDDDDDDDDDDDDDDDDDDDDDDDDDDDDDDDDDDDDDDDDDDDDDPPDDDPVVVVPPPD

Secondary structure (DSSP, 8-state):
-HHHHHHHHHHHHHHHHHHHHHHHHHHHHHHHHHHHHHTGGGGHHHHHHHHHHHHHHHHHHHHHHHHHHHHHHHHHHHHHHHHHHHHHHHHHHHHHHHHHHHHHHHHHHHHHHHHHHHHHHHHHHHHHHHHHHHHHHHHHHHHHHHHHHHHHHHHHHS-------------------PPPP---------------------------------TTGGGSS--